Protein AF-A0A7C4UXR4-F1 (afdb_monomer_lite)

Secondary structure (DSSP, 8-state):
------SSSSSSS-----------------HHHHHHHHHHHHHHHHHT-SBTTB----SSSSHHHHHHHHHHHHHHHHHHTT--TT-HHHHHHHHHHHHHGGG--BHHHHHHHHHHHHHHT----HHHHHHHHHHHHHHS-TTTS-B-SB-PPPPHHHHHHHHHHHHHHTT-SS----S--SSTT---BHHHHHHHHHHHHHHGGG---THHHHHHHHHHHHHH--TTS-B-SB--TTSSS----BHHHHHHHHHHHHHHHHHHHHHHHHHHTT-S--SSS-PPPPPP-SS-GGG-HHHHHHHHHHHHHHTS-GGGSTTHHHHHHHHHHHHHHHT--EETTEEHHHHHHHHHHHH---

Sequence (358 aa):
MRTTWLALILFLALLVVLGSTTPARTQEVDKDRIDRAVNYAVAFLKRNQAGPGFWVHNGGGPEDEYNIGATALVGLALLESDVPRDDRALAGAANLVRGALPRLTLTYTVSLAILFLDRYRGGKDPELVRRLALRLAAAQNQADGGWGYNVPMLSPQAEANWMANLKRLKNAKNIQGNGQQLAPGTNSDNSNTQFAVLALWVARVHDIPVDYCLLLAEWHFRTTQHSNGGWNYGLNLGGPAGDPPTPSMTCSGLLGLAIAYGTKREQAASLRAGGDKLEGGAAKPMPLPRFDIDSDQAVQRAKAFLAGSLRKQRTEIPHFLYFLWSLERVSVTYRWKDYDGIDWYAYGSNILLNDQQR

pLDDT: mean 83.07, std 19.96, range [28.84, 98.75]

Foldseek 3Di:
DDDDDDDPDPPPPPPPPPVPVVLPPLPPDDVVLVLVLLVVVLVVLVVQAPDFLWHWDPDDDPRLLVRLLVSLVSLLSCLVSVNDLPPRNNVSNLVSNVVCLLPHWFLSSLLSSLNNNLSSVPPDPLPSLLQSLLQLLLQQFLQQLAHFTTTDNDDPVRSVVSQVVLVVCLPPDDQERPNDGSDPDGFGWLVSRLSSLNSNLSSVVSVRSCLSSLVHLLNNLVVQQDPQLFHATTPPVDDDDDGDGALLSLLSSLSSNLSNLVSLVVQQVCVVVVHDDDPDDDDDRDDRPPDDSCPPPSNVSSLQVNLVVLPDDCVVHPPSVSSLVSVVVSCVSSVPCARVSHRSCSSVSVVCSVPDDD

Radius of gyration: 24.32 Å; chains: 1; bounding box: 78×53×84 Å

Structure (mmCIF, N/CA/C/O backbone):
data_AF-A0A7C4UXR4-F1
#
_entry.id   AF-A0A7C4UXR4-F1
#
loop_
_atom_site.group_PDB
_atom_site.id
_atom_site.type_symbol
_atom_site.label_atom_id
_atom_site.label_alt_id
_atom_site.label_comp_id
_atom_site.label_asym_id
_atom_site.label_entity_id
_atom_site.label_seq_id
_atom_site.pdbx_PDB_ins_code
_atom_site.Cartn_x
_atom_site.Cartn_y
_atom_site.Cartn_z
_atom_site.occupancy
_atom_site.B_iso_or_equiv
_atom_site.auth_seq_id
_atom_site.auth_comp_id
_atom_site.auth_asym_id
_atom_site.auth_atom_id
_atom_site.pdbx_PDB_model_num
ATOM 1 N N . MET A 1 1 ? 49.063 19.418 -59.651 1.00 35.00 1 MET A N 1
ATOM 2 C CA . MET A 1 1 ? 49.447 20.093 -58.393 1.00 35.00 1 MET A CA 1
ATOM 3 C C . MET A 1 1 ? 48.237 20.836 -57.851 1.00 35.00 1 MET A C 1
ATOM 5 O O . MET A 1 1 ? 47.737 21.691 -58.554 1.00 35.00 1 MET A O 1
ATOM 9 N N . ARG A 1 2 ? 47.833 20.481 -56.623 1.00 33.19 2 ARG A N 1
ATOM 10 C CA . ARG A 1 2 ? 47.192 21.325 -55.594 1.00 33.19 2 ARG A CA 1
ATOM 11 C C . ARG A 1 2 ? 45.821 21.990 -55.878 1.00 33.19 2 ARG A C 1
ATOM 13 O O . ARG A 1 2 ? 45.721 22.875 -56.712 1.00 33.19 2 ARG A O 1
ATOM 20 N N . THR A 1 3 ? 44.872 21.623 -54.991 1.00 37.19 3 THR A N 1
ATOM 21 C CA . THR A 1 3 ? 43.842 22.460 -54.307 1.00 37.19 3 THR A CA 1
ATOM 22 C C . THR A 1 3 ? 42.670 22.971 -55.161 1.00 37.19 3 THR A C 1
ATOM 24 O O . THR A 1 3 ? 42.903 23.503 -56.229 1.00 37.19 3 THR A O 1
ATOM 27 N N . THR A 1 4 ? 41.378 22.880 -54.808 1.00 36.25 4 THR A N 1
ATOM 28 C CA . THR A 1 4 ? 40.639 22.711 -53.528 1.00 36.25 4 THR A CA 1
ATOM 29 C C . THR A 1 4 ? 39.150 22.537 -53.904 1.00 36.25 4 THR A C 1
ATOM 31 O O . THR A 1 4 ? 38.631 23.342 -54.667 1.00 36.25 4 THR A O 1
ATOM 34 N N . TRP A 1 5 ? 38.491 21.407 -53.623 1.00 37.88 5 TRP A N 1
ATOM 35 C CA . TRP A 1 5 ? 37.565 21.190 -52.491 1.00 37.88 5 TRP A CA 1
ATOM 36 C C . TRP A 1 5 ? 36.679 22.396 -52.127 1.00 37.88 5 TRP A C 1
ATOM 38 O O . TRP A 1 5 ? 37.178 23.271 -51.431 1.00 37.88 5 TRP A O 1
ATOM 48 N N . LEU A 1 6 ? 35.397 22.410 -52.559 1.00 34.19 6 LEU A N 1
ATOM 49 C CA . LEU A 1 6 ? 34.224 23.013 -51.862 1.00 34.19 6 LEU A CA 1
ATOM 50 C C . LEU A 1 6 ? 32.902 22.983 -52.685 1.00 34.19 6 LEU A C 1
ATOM 52 O O . LEU A 1 6 ? 32.164 23.960 -52.726 1.00 34.19 6 LEU A O 1
ATOM 56 N N . ALA A 1 7 ? 32.551 21.868 -53.337 1.00 31.56 7 ALA A N 1
ATOM 57 C CA . ALA A 1 7 ? 31.259 21.773 -54.050 1.00 31.56 7 ALA A CA 1
ATOM 58 C C . ALA A 1 7 ? 30.605 20.380 -53.983 1.00 31.56 7 ALA A C 1
ATOM 60 O O . ALA A 1 7 ? 29.992 19.925 -54.942 1.00 31.56 7 ALA A O 1
ATOM 61 N N . LEU A 1 8 ? 30.751 19.681 -52.852 1.00 29.58 8 LEU A N 1
ATOM 62 C CA . LEU A 1 8 ? 30.244 18.310 -52.674 1.00 29.58 8 LEU A CA 1
ATOM 63 C C . LEU A 1 8 ? 29.715 18.051 -51.249 1.00 29.58 8 LEU A C 1
ATOM 65 O O . LEU A 1 8 ? 29.942 16.994 -50.676 1.00 29.58 8 LEU A O 1
ATOM 69 N N . ILE A 1 9 ? 29.022 19.035 -50.657 1.00 34.81 9 ILE A N 1
ATOM 70 C CA . ILE A 1 9 ? 28.345 18.889 -49.345 1.00 34.81 9 ILE A CA 1
ATOM 71 C C . ILE A 1 9 ? 26.826 19.170 -49.418 1.00 34.81 9 ILE A C 1
ATOM 73 O O . ILE A 1 9 ? 26.105 18.954 -48.454 1.00 34.81 9 ILE A O 1
ATOM 77 N N . LEU A 1 10 ? 26.275 19.543 -50.577 1.00 29.89 10 LEU A N 1
ATOM 78 C CA . LEU A 1 10 ? 24.867 19.965 -50.689 1.00 29.89 10 LEU A CA 1
ATOM 79 C C . LEU A 1 10 ? 23.974 19.055 -51.548 1.00 29.89 10 LEU A C 1
ATOM 81 O O . LEU A 1 10 ? 22.935 19.491 -52.025 1.00 29.89 10 LEU A O 1
ATOM 85 N N . PHE A 1 11 ? 24.340 17.777 -51.703 1.00 29.38 11 PHE A N 1
ATOM 86 C CA . PHE A 1 11 ? 23.509 16.784 -52.410 1.00 29.38 11 PHE A CA 1
ATOM 87 C C . PHE A 1 11 ? 23.373 15.430 -51.685 1.00 29.38 11 PHE A C 1
ATOM 89 O O . PHE A 1 11 ? 23.090 14.407 -52.297 1.00 29.38 11 PHE A O 1
ATOM 96 N N . LEU A 1 12 ? 23.545 15.434 -50.358 1.00 28.84 12 LEU A N 1
ATOM 97 C CA . LEU A 1 12 ? 23.294 14.287 -49.466 1.00 28.84 12 LEU A CA 1
ATOM 98 C C . LEU A 1 12 ? 22.455 14.680 -48.233 1.00 28.84 12 LEU A C 1
ATOM 100 O O . LEU A 1 12 ? 22.448 13.983 -47.226 1.00 28.84 12 LEU A O 1
ATOM 104 N N . ALA A 1 13 ? 21.724 15.797 -48.323 1.00 31.89 13 ALA A N 1
ATOM 105 C CA . ALA A 1 13 ? 20.889 16.344 -47.248 1.00 31.89 13 ALA A CA 1
ATOM 106 C C . ALA A 1 13 ? 19.381 16.075 -47.427 1.00 31.89 13 ALA A C 1
ATOM 108 O O . ALA A 1 1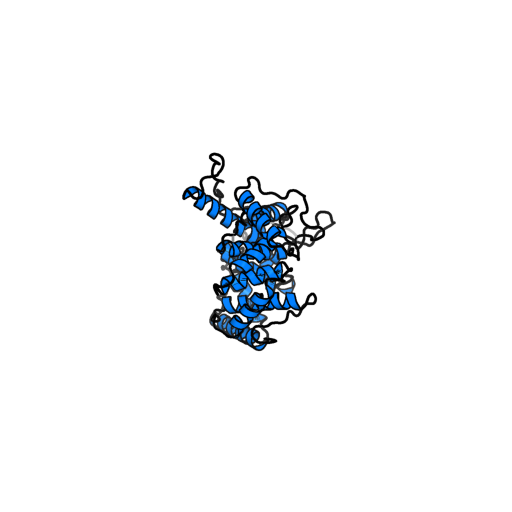3 ? 18.564 16.732 -46.791 1.00 31.89 13 ALA A O 1
ATOM 109 N N . LEU A 1 14 ? 18.990 15.121 -48.279 1.00 32.34 14 LEU A N 1
ATOM 110 C CA . LEU A 1 14 ? 17.579 14.760 -48.459 1.00 32.34 14 LEU A CA 1
ATOM 111 C C . LEU A 1 14 ? 17.364 13.252 -48.666 1.00 32.34 14 LEU A C 1
ATOM 113 O O . LEU A 1 14 ? 16.525 12.828 -49.451 1.00 32.34 14 LEU A O 1
ATOM 117 N N . LEU A 1 15 ? 18.102 12.423 -47.927 1.00 32.38 15 LEU A N 1
ATOM 118 C CA . LEU A 1 15 ? 17.554 11.138 -47.508 1.00 32.38 15 LEU A CA 1
ATOM 119 C C . LEU A 1 15 ? 16.869 11.397 -46.180 1.00 32.38 15 LEU A C 1
ATOM 121 O O . LEU A 1 15 ? 17.492 11.442 -45.122 1.00 32.38 15 LEU A O 1
ATOM 125 N N . VAL A 1 16 ? 15.568 11.640 -46.292 1.00 37.53 16 VAL A N 1
ATOM 126 C CA . VAL A 1 16 ? 14.599 11.447 -45.229 1.00 37.53 16 VAL A CA 1
ATOM 127 C C . VAL A 1 16 ? 14.936 10.111 -44.566 1.00 37.53 16 VAL A C 1
ATOM 129 O O . VAL A 1 16 ? 14.570 9.043 -45.053 1.00 37.53 16 VAL A O 1
ATOM 132 N N . VAL A 1 17 ? 15.660 10.170 -43.449 1.00 35.97 17 VAL A N 1
ATOM 133 C CA . VAL A 1 17 ? 15.606 9.129 -42.433 1.00 35.97 17 VAL A CA 1
ATOM 134 C C . VAL A 1 17 ? 14.204 9.270 -41.856 1.00 35.97 17 VAL A C 1
ATOM 136 O O . VAL A 1 17 ? 13.985 9.848 -40.796 1.00 35.97 17 VAL A O 1
ATOM 139 N N . LEU A 1 18 ? 13.226 8.741 -42.595 1.00 38.34 18 LEU A N 1
ATOM 140 C CA . LEU A 1 18 ? 12.111 8.039 -41.992 1.00 38.34 18 LEU A CA 1
ATOM 141 C C . LEU A 1 18 ? 12.784 6.895 -41.243 1.00 38.34 18 LEU A C 1
ATOM 143 O O . LEU A 1 18 ? 12.888 5.772 -41.728 1.00 38.34 18 LEU A O 1
ATOM 147 N N . GLY A 1 19 ? 13.320 7.224 -40.068 1.00 32.09 19 GLY A N 1
ATOM 148 C CA . GLY A 1 19 ? 13.434 6.262 -39.008 1.00 32.09 19 GLY A CA 1
ATOM 149 C C . GLY A 1 19 ? 12.009 5.795 -38.838 1.00 32.09 19 GLY A C 1
ATOM 150 O O . GLY A 1 19 ? 11.184 6.496 -38.258 1.00 32.09 19 GLY A O 1
ATOM 151 N N . SER A 1 20 ? 11.693 4.657 -39.444 1.00 33.22 20 SER A N 1
ATOM 152 C CA . SER A 1 20 ? 10.624 3.821 -38.966 1.00 33.22 20 SER A CA 1
ATOM 153 C C . SER A 1 20 ? 10.952 3.614 -37.495 1.00 33.22 20 SER A C 1
ATOM 155 O O . SER A 1 20 ? 11.755 2.753 -37.139 1.00 33.22 20 SER A O 1
ATOM 157 N N . THR A 1 21 ? 10.381 4.457 -36.635 1.00 35.75 21 THR A N 1
ATOM 158 C CA . THR A 1 21 ? 10.058 4.078 -35.275 1.00 35.75 21 THR A CA 1
ATOM 159 C C . THR A 1 21 ? 9.078 2.942 -35.464 1.00 35.75 21 THR A C 1
ATOM 161 O O . THR A 1 21 ? 7.864 3.140 -35.489 1.00 35.75 21 THR A O 1
ATOM 164 N N . THR A 1 22 ? 9.605 1.748 -35.728 1.00 34.00 22 THR A N 1
ATOM 165 C CA . THR A 1 22 ? 8.870 0.527 -35.490 1.00 34.00 22 THR A CA 1
ATOM 166 C C . THR A 1 22 ? 8.405 0.714 -34.054 1.00 34.00 22 THR A C 1
ATOM 168 O O . THR A 1 22 ? 9.279 0.856 -33.188 1.00 34.00 22 THR A O 1
ATOM 171 N N . PRO A 1 23 ? 7.093 0.862 -33.779 1.00 42.34 23 PRO A N 1
ATOM 172 C CA . PRO A 1 23 ? 6.645 0.865 -32.398 1.00 42.34 23 PRO A CA 1
ATOM 173 C C . PRO A 1 23 ? 7.296 -0.366 -31.790 1.00 42.34 23 PRO A C 1
ATOM 175 O O . PRO A 1 23 ? 7.273 -1.423 -32.434 1.00 42.34 23 PRO A O 1
ATOM 178 N N . ALA A 1 24 ? 8.004 -0.187 -30.668 1.00 41.94 24 ALA A N 1
ATOM 179 C CA . ALA A 1 24 ? 8.632 -1.288 -29.959 1.00 41.94 24 ALA A CA 1
ATOM 180 C C . ALA A 1 24 ? 7.603 -2.410 -29.963 1.00 41.94 24 ALA A C 1
ATOM 182 O O . ALA A 1 24 ? 6.498 -2.214 -29.458 1.00 41.94 24 ALA A O 1
ATOM 183 N N . ARG A 1 25 ? 7.899 -3.487 -30.705 1.00 42.44 25 ARG A N 1
ATOM 184 C CA . ARG A 1 25 ? 6.952 -4.573 -30.927 1.00 42.44 25 ARG A CA 1
ATOM 185 C C . ARG A 1 25 ? 6.534 -4.977 -29.529 1.00 42.44 25 ARG A C 1
ATOM 187 O O . ARG A 1 25 ? 7.399 -5.417 -28.776 1.00 42.44 25 ARG A O 1
ATOM 194 N N . THR A 1 26 ? 5.278 -4.716 -29.168 1.00 46.62 26 THR A N 1
ATOM 195 C CA . THR A 1 26 ? 4.711 -5.117 -27.887 1.00 46.62 26 THR A CA 1
ATOM 196 C C . THR A 1 26 ? 5.044 -6.588 -27.779 1.00 46.62 26 THR A C 1
ATOM 198 O O . THR A 1 26 ? 4.583 -7.393 -28.591 1.00 46.62 26 THR A O 1
ATOM 201 N N . GLN A 1 27 ? 5.997 -6.917 -26.909 1.00 55.69 27 GLN A N 1
ATOM 202 C CA . GLN A 1 27 ? 6.431 -8.288 -26.745 1.00 55.69 27 GLN A CA 1
ATOM 203 C C . GLN A 1 27 ? 5.293 -8.939 -25.981 1.00 55.69 27 GLN A C 1
ATOM 205 O O . GLN A 1 27 ? 5.238 -8.862 -24.756 1.00 55.69 27 GLN A O 1
ATOM 210 N N . GLU A 1 28 ? 4.320 -9.437 -26.740 1.00 67.31 28 GLU A N 1
ATOM 211 C CA . GLU A 1 28 ? 3.126 -10.072 -26.218 1.00 67.31 28 GLU A CA 1
ATOM 212 C C . GLU A 1 28 ? 3.581 -11.145 -25.233 1.00 67.31 28 GLU A C 1
ATOM 214 O O . GLU A 1 28 ? 4.397 -12.012 -25.565 1.00 67.31 28 GLU A O 1
ATOM 219 N N . VAL A 1 29 ? 3.164 -10.999 -23.977 1.00 79.19 29 VAL A N 1
ATOM 220 C CA . VAL A 1 29 ? 3.609 -11.911 -22.931 1.00 79.19 29 VAL A CA 1
ATOM 221 C C . VAL A 1 29 ? 2.880 -13.226 -23.132 1.00 79.19 29 VAL A C 1
ATOM 223 O O . VAL A 1 29 ? 1.655 -13.250 -23.232 1.00 79.19 29 VAL A O 1
ATOM 226 N N . ASP A 1 30 ? 3.634 -14.321 -23.176 1.00 88.25 30 ASP A N 1
ATOM 227 C CA . ASP A 1 30 ? 3.081 -15.670 -23.254 1.00 88.25 30 ASP A CA 1
ATOM 228 C C . ASP A 1 30 ? 2.208 -15.938 -22.018 1.00 88.25 30 ASP A C 1
ATOM 230 O O . ASP A 1 30 ? 2.712 -16.183 -20.915 1.00 88.25 30 ASP A O 1
ATOM 234 N N . LYS A 1 31 ? 0.886 -15.867 -22.214 1.00 89.25 31 LYS A N 1
ATOM 235 C CA . LYS A 1 31 ? -0.113 -16.073 -21.165 1.00 89.25 31 LYS A CA 1
ATOM 236 C C . LYS A 1 31 ? 0.027 -17.449 -20.523 1.00 89.25 31 LYS A C 1
ATOM 238 O O . LYS A 1 31 ? -0.034 -17.548 -19.302 1.00 89.25 31 LYS A O 1
ATOM 243 N N . ASP A 1 32 ? 0.282 -18.496 -21.302 1.00 92.25 32 ASP A N 1
ATOM 244 C CA . ASP A 1 32 ? 0.418 -19.845 -20.753 1.00 92.25 32 ASP A CA 1
ATOM 245 C C . ASP A 1 32 ? 1.672 -19.950 -19.879 1.00 92.25 32 ASP A C 1
ATOM 247 O O . ASP A 1 32 ? 1.687 -20.652 -18.864 1.00 92.25 32 ASP A O 1
ATOM 251 N N . ARG A 1 33 ? 2.748 -19.242 -20.243 1.00 92.31 33 ARG A N 1
ATOM 252 C CA . ARG A 1 33 ? 3.953 -19.144 -19.409 1.00 92.31 33 ARG A CA 1
ATOM 253 C C . ARG A 1 33 ? 3.688 -18.371 -18.117 1.00 92.31 33 ARG A C 1
ATOM 255 O O . ARG A 1 33 ? 4.182 -18.808 -17.077 1.00 92.31 33 ARG A O 1
ATOM 262 N N . ILE A 1 34 ? 2.904 -17.292 -18.161 1.00 93.00 34 ILE A N 1
ATOM 263 C CA . ILE A 1 34 ? 2.459 -16.571 -16.957 1.00 93.00 34 ILE A CA 1
ATOM 264 C C . ILE A 1 34 ? 1.633 -17.497 -16.063 1.00 93.00 34 ILE A C 1
ATOM 266 O O . ILE A 1 34 ? 1.971 -17.662 -14.894 1.00 93.00 34 ILE A O 1
ATOM 270 N N . ASP A 1 35 ? 0.614 -18.159 -16.608 1.00 93.75 35 ASP A N 1
ATOM 271 C CA . ASP A 1 35 ? -0.281 -19.032 -15.845 1.00 93.75 35 ASP A CA 1
ATOM 272 C C . ASP A 1 35 ? 0.496 -20.177 -15.178 1.00 93.75 35 ASP A C 1
ATOM 274 O O . ASP A 1 35 ? 0.288 -20.490 -14.004 1.00 93.75 35 ASP A O 1
ATOM 278 N N . ARG A 1 36 ? 1.462 -20.782 -15.886 1.00 94.62 36 ARG A N 1
ATOM 279 C CA . ARG A 1 36 ? 2.369 -21.781 -15.295 1.00 94.62 36 ARG A CA 1
ATOM 280 C C . ARG A 1 36 ? 3.208 -21.199 -14.158 1.00 94.62 36 ARG A C 1
ATOM 282 O O . ARG A 1 36 ? 3.355 -21.856 -13.128 1.00 94.62 36 ARG A O 1
ATOM 289 N N . ALA A 1 37 ? 3.743 -19.991 -14.322 1.00 95.00 37 ALA A N 1
ATOM 290 C CA . ALA A 1 37 ? 4.552 -19.341 -13.296 1.00 95.00 37 ALA A CA 1
ATOM 291 C C . ALA A 1 37 ? 3.731 -18.982 -12.047 1.00 95.00 37 ALA A C 1
ATOM 293 O O . ALA A 1 37 ? 4.207 -19.213 -10.934 1.00 95.00 37 ALA A O 1
ATOM 294 N N . VAL A 1 38 ? 2.497 -18.493 -12.217 1.00 95.31 38 VAL A N 1
ATOM 295 C CA . VAL A 1 38 ? 1.562 -18.222 -11.113 1.00 95.31 38 VAL A CA 1
ATOM 296 C C . VAL A 1 38 ? 1.208 -19.520 -10.389 1.00 95.31 38 VAL A C 1
ATOM 298 O O . VAL A 1 38 ? 1.355 -19.597 -9.171 1.00 95.31 38 VAL A O 1
ATOM 301 N N . ASN A 1 39 ? 0.846 -20.579 -11.118 1.00 95.88 39 ASN A N 1
ATOM 302 C CA . ASN A 1 39 ? 0.556 -21.888 -10.523 1.00 95.88 39 ASN A CA 1
ATOM 303 C C . ASN A 1 39 ? 1.753 -22.450 -9.742 1.00 95.88 39 ASN A C 1
ATOM 305 O O . ASN A 1 39 ? 1.594 -22.983 -8.640 1.00 95.88 39 ASN A O 1
ATOM 309 N N . TYR A 1 40 ? 2.966 -22.295 -10.279 1.00 95.94 40 TYR A N 1
ATOM 310 C CA . TYR A 1 40 ? 4.190 -22.672 -9.580 1.00 95.94 40 TYR A CA 1
ATOM 311 C C . TYR A 1 40 ? 4.388 -21.862 -8.293 1.00 95.94 40 TYR A C 1
ATOM 313 O O . TYR A 1 40 ? 4.674 -22.451 -7.249 1.00 95.94 40 TYR A O 1
ATOM 321 N N . ALA A 1 41 ? 4.187 -20.541 -8.335 1.00 95.38 41 ALA A N 1
ATOM 322 C CA . ALA A 1 41 ? 4.294 -19.667 -7.168 1.00 95.38 41 ALA A CA 1
ATOM 323 C C . ALA A 1 41 ? 3.250 -20.007 -6.091 1.00 95.38 41 ALA A C 1
ATOM 325 O O . ALA A 1 41 ? 3.601 -20.123 -4.918 1.00 95.38 41 ALA A O 1
ATOM 326 N N . VAL A 1 42 ? 1.994 -20.266 -6.472 1.00 97.44 42 VAL A N 1
ATOM 327 C CA . VAL A 1 42 ? 0.937 -20.730 -5.556 1.00 97.44 42 VAL A CA 1
ATOM 328 C C . VAL A 1 42 ? 1.350 -22.034 -4.876 1.00 97.44 42 VAL A C 1
ATOM 330 O O . VAL A 1 42 ? 1.271 -22.157 -3.651 1.00 97.44 42 VAL A O 1
ATOM 333 N N . ALA A 1 43 ? 1.835 -23.009 -5.648 1.00 96.50 43 ALA A N 1
ATOM 334 C CA . ALA A 1 43 ? 2.291 -24.280 -5.100 1.00 96.50 43 ALA A CA 1
ATOM 335 C C . ALA A 1 43 ? 3.517 -24.103 -4.187 1.00 96.50 43 ALA A C 1
ATOM 337 O O . ALA A 1 43 ? 3.596 -24.732 -3.132 1.00 96.50 43 ALA A O 1
ATOM 338 N N . PHE A 1 44 ? 4.452 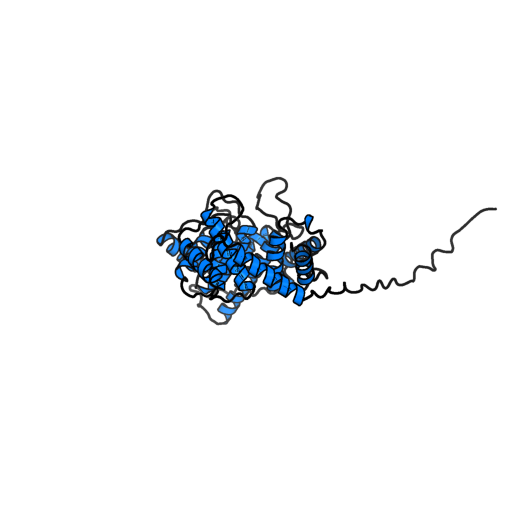-23.226 -4.555 1.00 95.88 44 PHE A N 1
ATOM 339 C CA . PHE A 1 44 ? 5.613 -22.880 -3.739 1.00 95.88 44 PHE A CA 1
ATOM 340 C C . PHE A 1 44 ? 5.197 -22.267 -2.398 1.00 95.88 44 PHE A C 1
ATOM 342 O O . PHE A 1 44 ? 5.644 -22.745 -1.356 1.00 95.88 44 PHE A O 1
ATOM 349 N N . LEU A 1 45 ? 4.305 -21.273 -2.399 1.00 95.88 45 LEU A N 1
ATOM 350 C CA . LEU A 1 45 ? 3.806 -20.643 -1.176 1.00 95.88 45 LEU A CA 1
ATOM 351 C C . LEU A 1 45 ? 3.130 -21.671 -0.267 1.00 95.88 45 LEU A C 1
ATOM 353 O O . LEU A 1 45 ? 3.446 -21.738 0.918 1.00 95.88 45 LEU A O 1
ATOM 357 N N . LYS A 1 46 ? 2.269 -22.535 -0.820 1.00 96.00 46 LYS A N 1
ATOM 358 C CA . LYS A 1 46 ? 1.601 -23.587 -0.039 1.00 96.00 46 LYS A CA 1
ATOM 359 C C . LYS A 1 46 ? 2.584 -24.605 0.547 1.00 96.00 46 LYS A C 1
ATOM 361 O O . LYS A 1 46 ? 2.378 -25.032 1.680 1.00 96.00 46 LYS A O 1
ATOM 366 N N . ARG A 1 47 ? 3.641 -24.983 -0.181 1.00 95.44 47 ARG A N 1
ATOM 367 C CA . ARG A 1 47 ? 4.673 -25.919 0.311 1.00 95.44 47 ARG A CA 1
ATOM 368 C C . ARG A 1 47 ? 5.571 -25.321 1.397 1.00 95.44 47 ARG A C 1
ATOM 370 O O . ARG A 1 47 ? 6.029 -26.066 2.249 1.00 95.44 47 ARG A O 1
ATOM 377 N N . ASN A 1 48 ? 5.802 -24.008 1.381 1.00 93.94 48 ASN A N 1
ATOM 378 C CA . ASN A 1 48 ? 6.685 -23.313 2.329 1.00 93.94 48 ASN A CA 1
ATOM 379 C C . ASN A 1 48 ? 5.950 -22.753 3.562 1.00 93.94 48 ASN A C 1
ATOM 381 O O . ASN A 1 48 ? 6.419 -21.817 4.205 1.00 93.94 48 ASN A O 1
ATOM 385 N N . GLN A 1 49 ? 4.786 -23.310 3.893 1.00 95.19 49 GLN A N 1
ATOM 386 C CA . GLN A 1 49 ? 4.116 -23.037 5.160 1.00 95.19 49 GLN A CA 1
ATOM 387 C C . GLN A 1 49 ? 4.926 -23.628 6.323 1.00 95.19 49 GLN A C 1
ATOM 389 O O . GLN A 1 49 ? 5.254 -24.812 6.306 1.00 95.19 49 GLN A O 1
ATOM 394 N N . ALA A 1 50 ? 5.192 -22.834 7.362 1.00 92.00 50 ALA A N 1
ATOM 395 C CA . ALA A 1 50 ? 5.793 -23.319 8.612 1.00 92.00 50 ALA A CA 1
ATOM 396 C C . ALA A 1 50 ? 4.757 -23.996 9.537 1.00 92.00 50 ALA A C 1
ATOM 398 O O . ALA A 1 50 ? 5.102 -24.702 10.480 1.00 92.00 50 ALA A O 1
ATOM 399 N N . GLY A 1 51 ? 3.472 -23.798 9.246 1.00 89.75 51 GLY A N 1
ATOM 400 C CA . GLY A 1 51 ? 2.323 -24.449 9.866 1.00 89.75 51 GLY A CA 1
ATOM 401 C C . GLY A 1 51 ? 1.054 -24.116 9.073 1.00 89.75 51 GLY A C 1
ATOM 402 O O . GLY A 1 51 ? 1.124 -23.301 8.154 1.00 89.75 51 GLY A O 1
ATOM 403 N N . PRO A 1 52 ? -0.111 -24.716 9.379 1.00 86.38 52 PRO A N 1
ATOM 404 C CA . PRO A 1 52 ? -1.342 -24.464 8.628 1.00 86.38 52 PRO A CA 1
ATOM 405 C C . PRO A 1 52 ? -1.704 -22.969 8.569 1.00 86.38 52 PRO A C 1
ATOM 407 O O . PRO A 1 52 ? -2.145 -22.387 9.556 1.00 86.38 52 PRO A O 1
ATOM 410 N N . GLY A 1 53 ? -1.528 -22.362 7.397 1.00 92.81 53 GLY A N 1
ATOM 411 C CA . GLY A 1 53 ? -1.752 -20.945 7.130 1.00 92.81 53 GLY A CA 1
ATOM 412 C C . GLY A 1 53 ? -0.699 -19.994 7.700 1.00 92.81 53 GLY A C 1
ATOM 413 O O . GLY A 1 53 ? -0.987 -18.808 7.804 1.00 92.81 53 GLY A O 1
ATOM 414 N N . PHE A 1 54 ? 0.481 -20.480 8.093 1.00 95.69 54 PHE A N 1
ATOM 415 C CA . PHE A 1 54 ? 1.529 -19.685 8.735 1.00 95.69 54 PHE A CA 1
ATOM 416 C C . PHE A 1 54 ? 2.787 -19.592 7.867 1.00 95.69 54 PHE A C 1
ATOM 418 O O . PHE A 1 54 ? 3.337 -20.617 7.452 1.00 95.69 54 PHE A O 1
ATOM 425 N N . TRP A 1 55 ? 3.271 -18.368 7.654 1.00 95.62 55 TRP A N 1
ATOM 426 C CA . TRP A 1 55 ? 4.530 -18.087 6.965 1.00 95.62 55 TRP A CA 1
ATOM 427 C C . TRP A 1 55 ? 5.451 -17.245 7.837 1.00 95.62 55 TRP A C 1
ATOM 429 O O . TRP A 1 55 ? 5.023 -16.279 8.469 1.00 95.62 55 TRP A O 1
ATOM 439 N N . VAL A 1 56 ? 6.728 -17.618 7.834 1.00 91.81 56 VAL A N 1
ATOM 440 C CA . VAL A 1 56 ? 7.776 -16.930 8.585 1.00 91.81 56 VAL A CA 1
ATOM 441 C C . VAL A 1 56 ? 8.351 -15.794 7.746 1.00 91.81 56 VAL A C 1
ATOM 443 O O . VAL A 1 56 ? 8.621 -15.946 6.553 1.00 91.81 56 VAL A O 1
ATOM 446 N N . HIS A 1 57 ? 8.539 -14.645 8.383 1.00 87.56 57 HIS A N 1
ATOM 447 C CA . HIS A 1 57 ? 9.279 -13.523 7.846 1.00 87.56 57 HIS A CA 1
ATOM 448 C C . HIS A 1 57 ? 10.779 -13.744 8.070 1.00 87.56 57 HIS A C 1
ATOM 450 O O . HIS A 1 57 ? 11.249 -13.792 9.202 1.00 87.56 57 HIS A O 1
ATOM 456 N N . ASN A 1 58 ? 11.551 -13.825 6.987 1.00 76.12 58 ASN A N 1
ATOM 457 C CA . ASN A 1 58 ? 12.994 -14.097 7.046 1.00 76.12 58 ASN A CA 1
ATOM 458 C C . ASN A 1 58 ? 13.861 -12.827 7.200 1.00 76.12 58 ASN A C 1
ATOM 460 O O . ASN A 1 58 ? 15.007 -12.800 6.758 1.00 76.12 58 ASN A O 1
ATOM 464 N N . GLY A 1 59 ? 13.322 -11.765 7.804 1.00 62.81 59 GLY A N 1
ATOM 465 C CA . GLY A 1 59 ? 14.053 -10.542 8.150 1.00 62.81 59 GLY A CA 1
ATOM 466 C C . GLY A 1 59 ? 13.917 -10.257 9.645 1.00 62.81 59 GLY A C 1
ATOM 467 O O . GLY A 1 59 ? 12.818 -10.345 10.184 1.00 62.81 59 GLY A O 1
ATOM 468 N N . GLY A 1 60 ? 15.022 -9.967 10.334 1.00 59.41 60 GLY A N 1
ATOM 469 C CA . GLY A 1 60 ? 15.025 -9.795 11.794 1.00 59.41 60 GLY A CA 1
ATOM 470 C C . GLY A 1 60 ? 14.050 -8.727 12.329 1.00 59.41 60 GLY A C 1
ATOM 471 O O . GLY A 1 60 ? 13.550 -7.887 11.583 1.00 59.41 60 GLY A O 1
ATOM 472 N N . GLY A 1 61 ? 13.805 -8.746 13.644 1.00 60.56 61 GLY A N 1
ATOM 473 C CA . GLY A 1 61 ? 12.917 -7.824 14.374 1.00 60.56 61 GLY A CA 1
ATOM 474 C C . GLY A 1 61 ? 11.908 -8.574 15.256 1.00 60.56 61 GLY A C 1
ATOM 475 O O . GLY A 1 61 ? 12.189 -9.726 15.576 1.00 60.56 61 GLY A O 1
ATOM 476 N N . PRO A 1 62 ? 10.772 -7.979 15.693 1.00 63.31 62 PRO A N 1
ATOM 477 C CA . PRO A 1 62 ? 9.773 -8.696 16.490 1.00 63.31 62 PRO A CA 1
ATOM 478 C C . PRO A 1 62 ? 9.158 -9.841 15.675 1.00 63.31 62 PRO A C 1
ATOM 480 O O . PRO A 1 62 ? 8.202 -9.637 14.923 1.00 63.31 62 PRO A O 1
ATOM 483 N N . GLU A 1 63 ? 9.750 -11.032 15.800 1.00 73.75 63 GLU A N 1
ATOM 484 C CA . GLU A 1 63 ? 9.501 -12.183 14.924 1.00 73.75 63 GLU A CA 1
ATOM 485 C C . GLU A 1 63 ? 8.004 -12.488 14.831 1.00 73.75 63 GLU A C 1
ATOM 487 O O . GLU A 1 63 ? 7.458 -12.609 13.737 1.00 73.75 63 GLU A O 1
ATOM 492 N N . ASP A 1 64 ? 7.307 -12.480 15.966 1.00 81.75 64 ASP A N 1
ATOM 493 C CA . ASP A 1 64 ? 5.882 -12.791 16.032 1.00 81.75 64 ASP A CA 1
ATOM 494 C C . ASP A 1 64 ? 5.007 -11.857 15.186 1.00 81.75 64 ASP A C 1
ATOM 496 O O . ASP A 1 64 ? 4.130 -12.333 14.468 1.00 81.75 64 ASP A O 1
ATOM 500 N N . GLU A 1 65 ? 5.208 -10.536 15.248 1.00 90.94 65 GLU A N 1
ATOM 501 C CA . GLU A 1 65 ? 4.348 -9.598 14.517 1.00 90.94 65 GLU A CA 1
ATOM 502 C C . GLU A 1 65 ? 4.711 -9.533 13.027 1.00 90.94 65 GLU A C 1
ATOM 504 O O . GLU A 1 65 ? 3.818 -9.468 12.176 1.00 90.94 65 GLU A O 1
ATOM 509 N N . TYR A 1 66 ? 5.997 -9.623 12.681 1.00 91.12 66 TYR A N 1
ATOM 510 C CA . TYR A 1 66 ? 6.404 -9.702 11.278 1.00 91.12 66 TYR A CA 1
ATOM 511 C C . TYR A 1 66 ? 5.929 -10.990 10.605 1.00 91.12 66 TYR A C 1
ATOM 513 O O . TYR A 1 66 ? 5.507 -10.943 9.450 1.00 91.12 66 TYR A O 1
ATOM 521 N N . ASN A 1 67 ? 5.900 -12.115 11.322 1.00 94.44 67 ASN A N 1
ATOM 522 C CA . ASN A 1 67 ? 5.329 -13.362 10.814 1.00 94.44 67 ASN A CA 1
ATOM 523 C C . ASN A 1 67 ? 3.827 -13.225 10.515 1.00 94.44 67 ASN A C 1
ATOM 525 O O . ASN A 1 67 ? 3.338 -13.758 9.517 1.00 94.44 67 ASN A O 1
ATOM 529 N N . ILE A 1 68 ? 3.083 -12.459 11.323 1.00 96.12 68 ILE A N 1
ATOM 530 C CA . ILE A 1 68 ? 1.680 -12.134 11.021 1.00 96.12 68 ILE A CA 1
ATOM 531 C C . ILE A 1 68 ? 1.576 -11.259 9.769 1.00 96.12 68 ILE A C 1
ATOM 533 O O . ILE A 1 68 ? 0.729 -11.523 8.916 1.00 96.12 68 ILE A O 1
ATOM 537 N N . GLY A 1 69 ? 2.452 -10.262 9.617 1.00 95.69 69 GLY A N 1
ATOM 538 C CA . GLY A 1 69 ? 2.512 -9.424 8.417 1.00 95.69 69 GLY A CA 1
ATOM 539 C C . GLY A 1 69 ? 2.810 -10.237 7.155 1.00 95.69 69 GLY A C 1
ATOM 540 O O . GLY A 1 69 ? 2.092 -10.125 6.162 1.00 95.69 69 GLY A O 1
ATOM 541 N N . ALA A 1 70 ? 3.809 -11.120 7.212 1.00 95.62 70 ALA A N 1
ATOM 542 C CA . ALA A 1 70 ? 4.146 -12.040 6.129 1.00 95.62 70 ALA A CA 1
ATOM 543 C C . ALA A 1 70 ? 2.986 -12.991 5.809 1.00 95.62 70 ALA A C 1
ATOM 545 O O . ALA A 1 70 ? 2.631 -13.159 4.645 1.00 95.62 70 ALA A O 1
ATOM 546 N N . THR A 1 71 ? 2.339 -13.550 6.833 1.00 97.50 71 THR A N 1
ATOM 547 C CA . THR A 1 71 ? 1.157 -14.406 6.674 1.00 97.50 71 THR A CA 1
ATOM 548 C C . THR A 1 71 ? 0.011 -13.664 5.980 1.00 97.50 71 THR A C 1
ATOM 550 O O . THR A 1 71 ? -0.583 -14.197 5.043 1.00 97.50 71 THR A O 1
ATOM 553 N N . ALA A 1 72 ? -0.274 -12.419 6.373 1.00 97.25 72 ALA A N 1
ATOM 554 C CA . ALA A 1 72 ? -1.291 -11.593 5.725 1.00 97.25 72 ALA A CA 1
ATOM 555 C C . ALA A 1 72 ? -0.925 -11.261 4.267 1.00 97.25 72 ALA A C 1
ATOM 557 O O . ALA A 1 72 ? -1.781 -11.339 3.385 1.00 97.25 72 ALA A O 1
ATOM 558 N N . LEU A 1 73 ? 0.345 -10.949 3.987 1.00 97.25 73 LEU A N 1
ATOM 559 C CA . LEU A 1 73 ? 0.823 -10.677 2.630 1.00 97.25 73 LEU A CA 1
ATOM 560 C C . LEU A 1 73 ? 0.720 -11.911 1.722 1.00 97.25 73 LEU A C 1
ATOM 562 O O . LEU A 1 73 ? 0.244 -11.798 0.594 1.00 97.25 73 LEU A O 1
ATOM 566 N N . VAL A 1 74 ? 1.122 -13.088 2.209 1.00 97.69 74 VAL A N 1
ATOM 567 C CA . VAL A 1 74 ? 0.987 -14.345 1.460 1.00 97.69 74 VAL A CA 1
ATOM 568 C C . VAL A 1 74 ? -0.485 -14.693 1.249 1.00 97.69 74 VAL A C 1
ATOM 570 O O . VAL A 1 74 ? -0.869 -15.059 0.140 1.00 97.69 74 VAL A O 1
ATOM 573 N N . GLY A 1 75 ? -1.328 -14.519 2.269 1.00 97.31 75 GLY A N 1
ATOM 574 C CA . GLY A 1 75 ? -2.772 -14.700 2.145 1.00 97.31 75 GLY A CA 1
ATOM 575 C C . GLY A 1 75 ? -3.385 -13.797 1.071 1.00 97.31 75 GLY A C 1
ATOM 576 O O . GLY A 1 75 ? -4.169 -14.264 0.246 1.00 97.31 75 GLY A O 1
ATOM 577 N N . LEU A 1 76 ? -2.981 -12.525 1.020 1.00 96.31 76 LEU A N 1
ATOM 578 C CA . LEU A 1 76 ? -3.405 -11.602 -0.031 1.00 96.31 76 LEU A CA 1
ATOM 579 C C . LEU A 1 76 ? -2.919 -12.063 -1.414 1.00 96.31 76 LEU A C 1
ATOM 581 O O . LEU A 1 76 ? -3.716 -12.112 -2.344 1.00 96.31 76 LEU A O 1
ATOM 585 N N . ALA A 1 77 ? -1.654 -12.469 -1.548 1.00 96.94 77 ALA A N 1
ATOM 586 C CA . ALA A 1 77 ? -1.103 -12.956 -2.814 1.00 96.94 77 ALA A CA 1
ATOM 587 C C . ALA A 1 77 ? -1.837 -14.202 -3.345 1.00 96.94 77 ALA A C 1
ATOM 589 O O . ALA A 1 77 ? -2.117 -14.288 -4.539 1.00 96.94 77 ALA A O 1
ATOM 590 N N . LEU A 1 78 ? -2.190 -15.148 -2.467 1.00 97.81 78 LEU A N 1
ATOM 591 C CA . LEU A 1 78 ? -2.973 -16.333 -2.833 1.00 97.81 78 LEU A CA 1
ATOM 592 C C . LEU A 1 78 ? -4.383 -15.951 -3.313 1.00 97.81 78 LEU A C 1
ATOM 594 O O . LEU A 1 78 ? -4.842 -16.492 -4.316 1.00 97.81 78 LEU A O 1
ATOM 598 N N . LEU A 1 79 ? -5.051 -15.001 -2.647 1.00 95.25 79 LEU A N 1
ATOM 599 C CA . LEU A 1 79 ? -6.371 -14.509 -3.067 1.00 95.25 79 LEU A CA 1
ATOM 600 C C . LEU A 1 79 ? -6.336 -13.781 -4.415 1.00 95.25 79 LEU A C 1
ATOM 602 O O . LEU A 1 79 ? -7.264 -13.938 -5.202 1.00 95.25 79 LEU A O 1
ATOM 606 N N . GLU A 1 80 ? -5.294 -12.989 -4.679 1.00 93.88 80 GLU A N 1
ATOM 607 C CA . GLU A 1 80 ? -5.111 -12.320 -5.978 1.00 93.88 80 GLU A CA 1
ATOM 608 C C . GLU A 1 80 ? -4.634 -13.278 -7.081 1.00 93.88 80 GLU A C 1
ATOM 610 O O . GLU A 1 80 ? -4.674 -12.929 -8.254 1.00 93.88 80 GLU A O 1
ATOM 615 N N . SER A 1 81 ? -4.227 -14.497 -6.717 1.00 96.06 81 SER A N 1
ATOM 616 C CA . SER A 1 81 ? -3.911 -15.593 -7.646 1.00 96.06 81 SER A CA 1
ATOM 617 C C . SER A 1 81 ? -5.083 -16.574 -7.806 1.00 96.06 81 SER A C 1
ATOM 619 O O . SER A 1 81 ? -4.867 -17.747 -8.108 1.00 96.06 81 SER A O 1
ATOM 621 N N . ASP A 1 82 ? -6.309 -16.123 -7.524 1.00 94.50 82 ASP A N 1
ATOM 622 C CA . ASP A 1 82 ? -7.558 -16.886 -7.642 1.00 94.50 82 ASP A CA 1
ATOM 623 C C . ASP A 1 82 ? -7.620 -18.192 -6.825 1.00 94.50 82 ASP A C 1
ATOM 625 O O . ASP A 1 82 ? -8.420 -19.088 -7.110 1.00 94.50 82 ASP A O 1
ATOM 629 N N . VAL A 1 83 ? -6.825 -18.314 -5.754 1.00 96.12 83 VAL A N 1
ATOM 630 C CA . VAL A 1 83 ? -6.971 -19.441 -4.825 1.00 96.12 83 VAL A CA 1
ATOM 631 C C . VAL A 1 83 ? -8.321 -19.320 -4.096 1.00 96.12 83 VAL A C 1
ATOM 633 O O . VAL A 1 83 ? -8.605 -18.266 -3.514 1.00 96.12 83 VAL A O 1
ATOM 636 N N . PRO A 1 84 ? -9.157 -20.381 -4.080 1.00 93.69 84 PRO A N 1
ATOM 637 C CA . PRO A 1 84 ? -10.460 -20.352 -3.421 1.00 93.69 84 PRO A CA 1
ATOM 638 C C . PRO A 1 84 ? -10.366 -19.992 -1.938 1.00 93.69 84 PRO A C 1
ATOM 640 O O . PRO A 1 84 ? -9.477 -20.450 -1.226 1.00 93.69 84 PRO A O 1
ATOM 643 N N . ARG A 1 85 ? -11.312 -19.189 -1.445 1.00 89.00 85 ARG A N 1
ATOM 644 C CA . ARG A 1 85 ? -11.310 -18.683 -0.058 1.00 89.00 85 ARG A CA 1
ATOM 645 C C . ARG A 1 85 ? -11.404 -19.778 1.003 1.00 89.00 85 ARG A C 1
ATOM 647 O O . ARG A 1 85 ? -10.942 -19.578 2.119 1.00 89.00 85 ARG A O 1
ATOM 654 N N . ASP A 1 86 ? -12.035 -20.895 0.673 1.00 90.31 86 ASP A N 1
ATOM 655 C CA . ASP A 1 86 ? -12.175 -22.074 1.527 1.00 90.31 86 ASP A CA 1
ATOM 656 C C . ASP A 1 86 ? -10.939 -22.989 1.504 1.00 90.31 86 ASP A C 1
ATOM 658 O O . ASP A 1 86 ? -10.902 -23.989 2.224 1.00 90.31 86 ASP A O 1
ATOM 662 N N . ASP A 1 87 ? -9.895 -22.632 0.746 1.00 95.00 87 ASP A N 1
ATOM 663 C CA . ASP A 1 87 ? -8.604 -23.306 0.811 1.00 95.00 87 ASP A CA 1
ATOM 664 C C . ASP A 1 87 ? -8.055 -23.287 2.245 1.00 95.00 87 ASP A C 1
ATOM 666 O O . ASP A 1 87 ? -8.017 -22.258 2.928 1.00 95.00 87 ASP A O 1
ATOM 670 N N . ARG A 1 88 ? -7.586 -24.451 2.705 1.00 94.88 88 ARG A N 1
ATOM 671 C CA . ARG A 1 88 ? -7.111 -24.649 4.079 1.00 94.88 88 ARG A CA 1
ATOM 672 C C . ARG A 1 88 ? -5.988 -23.683 4.467 1.00 94.88 88 ARG A C 1
ATOM 674 O O . ARG A 1 88 ? -5.929 -23.281 5.630 1.00 94.88 88 ARG A O 1
ATOM 681 N N . ALA A 1 89 ? -5.104 -23.323 3.535 1.00 95.69 89 ALA A N 1
ATOM 682 C CA . ALA A 1 89 ? -4.011 -22.396 3.804 1.00 95.69 89 ALA A CA 1
ATOM 683 C C . ALA A 1 89 ? -4.545 -20.973 4.037 1.00 95.69 89 ALA A C 1
ATOM 685 O O . ALA A 1 89 ? -4.144 -20.314 4.996 1.00 95.69 89 ALA A O 1
ATOM 686 N N . LEU A 1 90 ? -5.510 -20.531 3.223 1.00 95.00 90 LEU A N 1
ATOM 687 C CA . LEU A 1 90 ? -6.166 -19.229 3.376 1.00 95.00 90 LEU A CA 1
ATOM 688 C C . LEU A 1 90 ? -7.013 -19.149 4.648 1.00 95.00 90 LEU A C 1
ATOM 690 O O . LEU A 1 90 ? -6.917 -18.168 5.386 1.00 95.00 90 LEU A O 1
ATOM 694 N N . ALA A 1 91 ? -7.785 -20.193 4.949 1.00 93.25 91 ALA A N 1
ATOM 695 C CA . ALA A 1 91 ? -8.566 -20.265 6.179 1.00 93.25 91 ALA A CA 1
ATOM 696 C C . ALA A 1 91 ? -7.668 -20.238 7.432 1.00 93.25 91 ALA A C 1
ATOM 698 O O . ALA A 1 91 ? -7.972 -19.536 8.399 1.00 93.25 91 ALA A O 1
ATOM 699 N N . GLY A 1 92 ? -6.538 -20.956 7.405 1.00 94.75 92 GLY A N 1
ATOM 700 C CA . GLY A 1 92 ? -5.530 -20.918 8.467 1.00 94.75 92 GLY A CA 1
ATOM 701 C C . GLY A 1 92 ? -4.926 -19.523 8.648 1.00 94.75 92 GLY A C 1
ATOM 702 O O . GLY A 1 92 ? -4.900 -19.009 9.767 1.00 94.75 92 GLY A O 1
ATOM 703 N N . ALA A 1 93 ? -4.538 -18.873 7.547 1.00 96.00 93 ALA A N 1
ATOM 704 C CA . ALA A 1 93 ? -3.981 -17.523 7.559 1.00 96.00 93 ALA A CA 1
ATOM 705 C C . ALA A 1 93 ? -4.970 -16.511 8.144 1.00 96.00 93 ALA A C 1
ATOM 707 O O . ALA A 1 93 ? -4.622 -15.737 9.035 1.00 96.00 93 ALA A O 1
ATOM 708 N N . ALA A 1 94 ? -6.230 -16.554 7.697 1.00 93.88 94 ALA A N 1
ATOM 709 C CA . ALA A 1 94 ? -7.286 -15.687 8.206 1.00 93.88 94 ALA A CA 1
ATOM 710 C C . ALA A 1 94 ? -7.489 -15.871 9.717 1.00 93.88 94 ALA A C 1
ATOM 712 O O . ALA A 1 94 ? -7.620 -14.884 10.439 1.00 93.88 94 ALA A O 1
ATOM 713 N N . ASN A 1 95 ? -7.469 -17.111 10.216 1.00 93.00 95 ASN A N 1
ATOM 714 C CA . ASN A 1 95 ? -7.609 -17.392 11.647 1.00 93.00 95 ASN A CA 1
ATOM 715 C C . ASN A 1 95 ? -6.430 -16.854 12.473 1.00 93.00 95 ASN A C 1
ATOM 717 O O . ASN A 1 95 ? -6.652 -16.237 13.515 1.00 93.00 95 ASN A O 1
ATOM 721 N N . LEU A 1 96 ? -5.193 -17.037 12.003 1.00 94.62 96 LEU A N 1
ATOM 722 C CA . LEU A 1 96 ? -3.994 -16.537 12.685 1.00 94.62 96 LEU A CA 1
ATOM 723 C C . LEU A 1 96 ? -3.961 -15.007 12.727 1.00 94.62 96 LEU A C 1
ATOM 725 O O . LEU A 1 96 ? -3.761 -14.418 13.790 1.00 94.62 96 LEU A O 1
ATOM 729 N N . VAL A 1 97 ? -4.224 -14.361 11.588 1.00 94.38 97 VAL A N 1
ATOM 730 C CA . VAL A 1 97 ? -4.256 -12.898 11.480 1.00 94.38 97 VAL A CA 1
ATOM 731 C C . VAL A 1 97 ? -5.345 -12.319 12.389 1.00 94.38 97 VAL A C 1
ATOM 733 O O . VAL A 1 97 ? -5.065 -11.390 13.145 1.00 94.38 97 VAL A O 1
ATOM 736 N N . ARG A 1 98 ? -6.550 -12.912 12.409 1.00 92.62 98 ARG A N 1
ATOM 737 C CA . ARG A 1 98 ? -7.647 -12.523 13.320 1.00 92.62 98 ARG A CA 1
ATOM 738 C C . ARG A 1 98 ? -7.259 -12.596 14.790 1.00 92.62 98 ARG A C 1
ATOM 740 O O . ARG A 1 98 ? -7.498 -11.646 15.533 1.00 92.62 98 ARG A O 1
ATOM 747 N N . GLY A 1 99 ? -6.639 -13.701 15.204 1.00 91.88 99 GLY A N 1
ATOM 748 C CA . GLY A 1 99 ? -6.182 -13.881 16.583 1.00 91.88 99 GLY A CA 1
ATOM 749 C C . GLY A 1 99 ? -5.123 -12.858 17.008 1.00 91.88 99 GLY A C 1
ATOM 750 O O . GLY A 1 99 ? -5.005 -12.541 18.191 1.00 91.88 99 GLY A O 1
ATOM 751 N N . ALA A 1 100 ? -4.371 -12.305 16.053 1.00 93.44 100 ALA A N 1
ATOM 752 C CA . ALA A 1 100 ? -3.328 -11.323 16.315 1.00 93.44 100 ALA A CA 1
ATOM 753 C C . ALA A 1 100 ? -3.817 -9.864 16.331 1.00 93.44 100 ALA A C 1
ATOM 755 O O . ALA A 1 100 ? -3.173 -9.043 16.984 1.00 93.44 100 ALA A O 1
ATOM 756 N N . LEU A 1 101 ? -4.949 -9.526 15.688 1.00 91.88 101 LEU A N 1
ATOM 757 C CA . LEU A 1 101 ? -5.416 -8.132 15.529 1.00 91.88 101 LEU A CA 1
ATOM 758 C C . LEU A 1 101 ? -5.369 -7.291 16.817 1.00 91.88 101 LEU A C 1
ATOM 760 O O . LEU A 1 101 ? -4.896 -6.155 16.751 1.00 91.88 101 LEU A O 1
ATOM 764 N N . PRO A 1 102 ? -5.785 -7.793 18.003 1.00 91.31 102 PRO A N 1
ATOM 765 C CA . PRO A 1 102 ? -5.789 -6.977 19.216 1.00 91.31 102 PRO A CA 1
ATOM 766 C C . PRO A 1 102 ? -4.415 -6.422 19.608 1.00 91.31 102 PRO A C 1
ATOM 768 O O . PRO A 1 102 ? -4.360 -5.380 20.257 1.00 91.31 102 PRO A O 1
ATOM 771 N N . ARG A 1 103 ? -3.321 -7.073 19.201 1.00 92.06 103 ARG A N 1
ATOM 772 C CA . ARG A 1 103 ? -1.945 -6.818 19.660 1.00 92.06 103 ARG A CA 1
ATOM 773 C C . ARG A 1 103 ? -1.006 -6.261 18.584 1.00 92.06 103 ARG A C 1
ATOM 775 O O . ARG A 1 103 ? 0.156 -6.038 18.884 1.00 92.06 103 ARG A O 1
ATOM 782 N N . LEU A 1 104 ? -1.505 -6.005 17.372 1.00 94.31 104 LEU A N 1
ATOM 783 C CA . LEU A 1 104 ? -0.694 -5.445 16.286 1.00 94.31 104 LEU A CA 1
ATOM 784 C C . LEU A 1 104 ? -0.336 -3.974 16.533 1.00 94.31 104 LEU A C 1
ATOM 786 O O . LEU A 1 104 ? -1.216 -3.158 16.834 1.00 94.31 104 LEU A O 1
ATOM 790 N N . THR A 1 105 ? 0.940 -3.646 16.364 1.00 94.00 105 THR A N 1
ATOM 791 C CA . THR A 1 105 ? 1.528 -2.324 16.610 1.00 94.00 105 THR A CA 1
ATOM 792 C C . THR A 1 105 ? 2.392 -1.808 15.462 1.00 94.00 105 THR A C 1
ATOM 794 O O . THR A 1 105 ? 2.770 -0.643 15.486 1.00 94.00 105 THR A O 1
ATOM 797 N N . LEU A 1 106 ? 2.653 -2.605 14.426 1.00 94.38 106 LEU A N 1
ATOM 798 C CA . LEU A 1 106 ? 3.448 -2.212 13.266 1.00 94.38 106 LEU A CA 1
ATOM 799 C C . LEU A 1 106 ? 2.552 -1.761 12.113 1.00 94.38 106 LEU A C 1
ATOM 801 O O . LEU A 1 106 ? 1.633 -2.475 11.708 1.00 94.38 106 LEU A O 1
ATOM 805 N N . THR A 1 107 ? 2.853 -0.603 11.527 1.00 95.88 107 THR A N 1
ATOM 806 C CA . THR A 1 107 ? 2.068 -0.005 10.435 1.00 95.88 107 THR A CA 1
ATOM 807 C C . THR A 1 107 ? 1.906 -0.959 9.250 1.00 95.88 107 THR A C 1
ATOM 809 O O . THR A 1 107 ? 0.786 -1.128 8.763 1.00 95.88 107 THR A O 1
ATOM 812 N N . TYR A 1 108 ? 2.973 -1.647 8.824 1.00 94.50 108 TYR A N 1
ATOM 813 C CA . TYR A 1 108 ? 2.894 -2.663 7.765 1.00 94.50 108 TYR A CA 1
ATOM 814 C C . TYR A 1 108 ? 1.962 -3.813 8.127 1.00 94.50 108 TYR A C 1
ATOM 816 O O . TYR A 1 108 ? 1.066 -4.138 7.349 1.00 94.50 108 TYR A O 1
ATOM 824 N N . THR A 1 109 ? 2.155 -4.424 9.296 1.00 95.94 109 THR A N 1
ATOM 825 C CA . THR A 1 109 ? 1.384 -5.599 9.706 1.00 95.94 109 THR A CA 1
ATOM 826 C C . THR A 1 109 ? -0.089 -5.255 9.880 1.00 95.94 109 THR A C 1
ATOM 828 O O . THR A 1 109 ? -0.950 -5.977 9.382 1.00 95.94 109 THR A O 1
ATOM 831 N N . VAL A 1 110 ? -0.390 -4.116 10.507 1.00 97.25 110 VAL A N 1
ATOM 832 C CA . VAL A 1 110 ? -1.754 -3.594 10.644 1.00 97.25 110 VAL A CA 1
ATOM 833 C C . VAL A 1 110 ? -2.390 -3.362 9.276 1.00 97.25 110 VAL A C 1
ATOM 835 O O . VAL A 1 110 ? -3.513 -3.805 9.034 1.00 97.25 110 VAL A O 1
ATOM 838 N N . SER A 1 111 ? -1.668 -2.714 8.361 1.00 98.12 111 SER A N 1
ATOM 839 C CA . SER A 1 111 ? -2.179 -2.410 7.024 1.00 98.12 111 SER A CA 1
ATOM 840 C C . SER A 1 111 ? -2.431 -3.676 6.203 1.00 98.12 111 SER A C 1
ATOM 842 O O . SER A 1 111 ? -3.496 -3.828 5.608 1.00 98.12 111 SER A O 1
ATOM 844 N N . LEU A 1 112 ? -1.487 -4.619 6.206 1.00 97.44 112 LEU A N 1
ATOM 845 C CA . LEU A 1 112 ? -1.612 -5.904 5.517 1.00 97.44 112 LEU A CA 1
ATOM 846 C C . LEU A 1 112 ? -2.749 -6.751 6.087 1.00 97.44 112 LEU A C 1
ATOM 848 O O . LEU A 1 112 ? -3.491 -7.352 5.316 1.00 97.44 112 LEU A O 1
ATOM 852 N N . ALA A 1 113 ? -2.928 -6.766 7.411 1.00 96.12 113 ALA A N 1
ATOM 853 C CA . ALA A 1 113 ? -4.036 -7.467 8.047 1.00 96.12 113 ALA A CA 1
ATOM 854 C C . ALA A 1 113 ? -5.395 -6.914 7.588 1.00 96.12 113 ALA A C 1
ATOM 856 O O . ALA A 1 113 ? -6.281 -7.697 7.250 1.00 96.12 113 ALA A O 1
ATOM 857 N N . ILE A 1 114 ? -5.546 -5.584 7.512 1.00 95.12 114 ILE A N 1
ATOM 858 C CA . ILE A 1 114 ? -6.764 -4.942 6.987 1.00 95.12 114 ILE A CA 1
ATOM 859 C C . ILE A 1 114 ? -6.998 -5.344 5.524 1.00 95.12 114 ILE A C 1
ATOM 861 O O . ILE A 1 114 ? -8.078 -5.831 5.194 1.00 95.12 114 ILE A O 1
ATOM 865 N N . LEU A 1 115 ? -5.989 -5.184 4.660 1.00 94.44 115 LEU A N 1
ATOM 866 C CA . LEU A 1 115 ? -6.096 -5.486 3.227 1.00 94.44 115 LEU A CA 1
ATOM 867 C C . LEU A 1 115 ? -6.446 -6.958 2.971 1.00 94.44 115 LEU A C 1
ATOM 869 O O . LEU A 1 115 ? -7.325 -7.266 2.166 1.00 94.44 115 LEU A O 1
ATOM 873 N N . PHE A 1 116 ? -5.776 -7.872 3.672 1.00 94.94 116 PHE A N 1
ATOM 874 C CA . PHE A 1 116 ? -6.014 -9.303 3.540 1.00 94.94 116 PHE A CA 1
ATOM 875 C C . PHE A 1 116 ? -7.420 -9.696 4.009 1.00 94.94 116 PHE A C 1
ATOM 877 O O . PHE A 1 116 ? -8.134 -10.387 3.280 1.00 94.94 116 PHE A O 1
ATOM 884 N N . LEU A 1 117 ? -7.842 -9.253 5.198 1.00 92.19 117 LEU A N 1
ATOM 885 C CA . LEU A 1 117 ? -9.144 -9.631 5.755 1.00 92.19 117 LEU A CA 1
ATOM 886 C C . LEU A 1 117 ? -10.318 -9.039 4.968 1.00 92.19 117 LEU A C 1
ATOM 888 O O . LEU A 1 117 ? -11.334 -9.723 4.805 1.00 92.19 117 LEU A O 1
ATOM 892 N N . ASP A 1 118 ? -10.170 -7.825 4.430 1.00 88.81 118 ASP A N 1
ATOM 893 C CA . ASP A 1 118 ? -11.148 -7.259 3.499 1.00 88.81 118 ASP A CA 1
ATOM 894 C C . ASP A 1 118 ? -11.262 -8.116 2.233 1.00 88.81 118 ASP A C 1
ATOM 896 O O . ASP A 1 118 ? -12.356 -8.564 1.881 1.00 88.81 118 ASP A O 1
ATOM 900 N N . ARG A 1 119 ? -10.136 -8.454 1.587 1.00 88.88 119 ARG A N 1
ATOM 901 C CA . ARG A 1 119 ? -10.139 -9.256 0.352 1.00 88.88 119 ARG A CA 1
ATOM 902 C C . ARG A 1 119 ? -10.673 -10.673 0.565 1.00 88.88 119 ARG A C 1
ATOM 904 O O . ARG A 1 119 ? -11.382 -11.207 -0.301 1.00 88.88 119 ARG A O 1
ATOM 911 N N . TYR A 1 120 ? -10.372 -11.263 1.722 1.00 89.69 120 TYR A N 1
ATOM 912 C CA . TYR A 1 120 ? -10.892 -12.560 2.146 1.00 89.69 120 TYR A CA 1
ATOM 913 C C . TYR A 1 120 ? -12.428 -12.533 2.284 1.00 89.69 120 TYR A C 1
ATOM 915 O O . TYR A 1 120 ? -13.073 -13.564 2.101 1.00 89.69 120 TYR A O 1
ATOM 923 N N . ARG A 1 121 ? -13.038 -11.356 2.532 1.00 73.06 121 ARG A N 1
ATOM 924 C CA . ARG A 1 121 ? -14.497 -11.124 2.655 1.00 73.06 121 ARG A CA 1
ATOM 925 C C . ARG A 1 121 ? -15.203 -12.109 3.589 1.00 73.06 121 ARG A C 1
ATOM 927 O O . ARG A 1 121 ? -16.364 -12.459 3.396 1.00 73.06 121 ARG A O 1
ATOM 934 N N . GLY A 1 122 ? -14.502 -12.542 4.632 1.00 57.53 122 GLY A N 1
ATOM 935 C CA . GLY A 1 122 ? -14.986 -13.512 5.613 1.00 57.53 122 GLY A CA 1
ATOM 936 C C . GLY A 1 122 ? -15.862 -12.925 6.725 1.00 57.53 122 GLY A C 1
ATOM 937 O O . GLY A 1 122 ? -15.981 -13.575 7.760 1.00 57.53 122 GLY A O 1
ATOM 938 N N . GLY A 1 123 ? -16.393 -11.705 6.554 1.00 56.22 123 GLY A N 1
ATOM 939 C CA . GLY A 1 123 ? -17.604 -11.177 7.203 1.00 56.22 123 GLY A CA 1
ATOM 940 C C . GLY A 1 123 ? -17.720 -11.179 8.733 1.00 56.22 123 GLY A C 1
ATOM 941 O O . GLY A 1 123 ? -18.844 -11.102 9.216 1.00 56.22 123 GLY A O 1
ATOM 942 N N . LYS A 1 124 ? -16.637 -11.284 9.514 1.00 62.75 124 LYS A N 1
ATOM 943 C CA . LYS A 1 124 ? -16.743 -11.481 10.977 1.00 62.75 124 LYS A CA 1
ATOM 944 C C . LYS A 1 124 ? -16.043 -10.448 11.858 1.00 62.75 124 LYS A C 1
ATOM 946 O O . LYS A 1 124 ? -16.221 -10.502 13.067 1.00 62.75 124 LYS A O 1
ATOM 951 N N . ASP A 1 125 ? -15.312 -9.489 11.290 1.00 71.38 125 ASP A N 1
ATOM 952 C CA . ASP A 1 125 ? -14.403 -8.650 12.088 1.00 71.38 125 ASP A CA 1
ATOM 953 C C . ASP A 1 125 ? -14.558 -7.129 11.883 1.00 71.38 125 ASP A C 1
ATOM 955 O O . ASP A 1 125 ? -13.554 -6.418 11.979 1.00 71.38 125 ASP A O 1
ATOM 959 N N . PRO A 1 126 ? -15.764 -6.574 11.612 1.00 80.38 126 PRO A N 1
ATOM 960 C CA . PRO A 1 126 ? -15.898 -5.139 11.357 1.00 80.38 126 PRO A CA 1
ATOM 961 C C . PRO A 1 126 ? -15.392 -4.299 12.537 1.00 80.38 126 PRO A C 1
ATOM 963 O O . PRO A 1 126 ? -14.777 -3.261 12.327 1.00 80.38 126 PRO A O 1
ATOM 966 N N . GLU A 1 127 ? -15.576 -4.756 13.778 1.00 84.12 127 GLU A N 1
ATOM 967 C CA . GLU A 1 127 ? -15.076 -4.056 14.967 1.00 84.12 127 GLU A CA 1
ATOM 968 C C . GLU A 1 127 ? -13.547 -4.068 15.074 1.00 84.12 127 GLU A C 1
ATOM 970 O O . GLU A 1 127 ? -12.943 -3.045 15.401 1.00 84.12 127 GLU A O 1
ATOM 975 N N . LEU A 1 128 ? -12.897 -5.192 14.758 1.00 83.38 128 LEU A N 1
ATOM 976 C CA . LEU A 1 128 ? -11.439 -5.296 14.835 1.00 83.38 128 LEU A CA 1
ATOM 977 C C . LEU A 1 128 ? -10.765 -4.522 13.699 1.00 83.38 128 LEU A C 1
ATOM 979 O O . LEU A 1 128 ? -9.785 -3.820 13.943 1.00 83.38 128 LEU A O 1
ATOM 983 N N . VAL A 1 129 ? -11.318 -4.569 12.482 1.00 85.38 129 VAL A N 1
ATOM 984 C CA . VAL A 1 129 ? -10.847 -3.725 11.372 1.00 85.38 129 VAL A 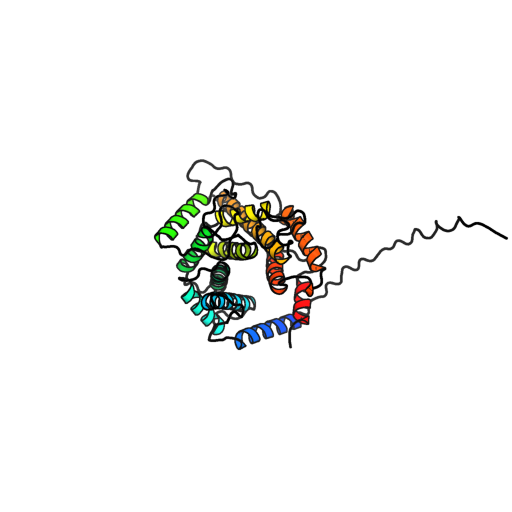CA 1
ATOM 985 C C . VAL A 1 129 ? -11.052 -2.246 11.705 1.00 85.38 129 VAL A C 1
ATOM 987 O O . VAL A 1 129 ? -10.141 -1.445 11.491 1.00 85.38 129 VAL A O 1
ATOM 990 N N . ARG A 1 130 ? -12.187 -1.881 12.326 1.00 90.19 130 ARG A N 1
ATOM 991 C CA . ARG A 1 130 ? -12.421 -0.518 12.830 1.00 90.19 130 ARG A CA 1
ATOM 992 C C . ARG A 1 130 ? -11.359 -0.069 13.815 1.00 90.19 130 ARG A C 1
ATOM 994 O O . ARG A 1 130 ? -10.784 1.004 13.644 1.00 90.19 130 ARG A O 1
ATOM 1001 N N . ARG A 1 131 ? -11.058 -0.902 14.808 1.00 92.25 131 ARG A N 1
ATOM 1002 C CA . ARG A 1 131 ? -10.003 -0.635 15.787 1.00 92.25 131 ARG A CA 1
ATOM 1003 C C . ARG A 1 131 ? -8.655 -0.402 15.116 1.00 92.25 131 ARG A C 1
ATOM 1005 O O . ARG A 1 131 ? -7.986 0.578 15.428 1.00 92.25 131 ARG A O 1
ATOM 1012 N N . LEU A 1 132 ? -8.258 -1.270 14.190 1.00 94.75 132 LEU A N 1
ATOM 1013 C CA . LEU A 1 132 ? -6.978 -1.149 13.496 1.00 94.75 132 LEU A CA 1
ATOM 1014 C C . LEU A 1 132 ? -6.886 0.110 12.627 1.00 94.75 132 LEU A C 1
ATOM 1016 O O . LEU A 1 132 ? -5.871 0.803 12.654 1.00 94.75 132 LEU A O 1
ATOM 1020 N N . ALA A 1 133 ? -7.955 0.465 11.919 1.00 95.25 133 ALA A N 1
ATOM 1021 C CA . ALA A 1 133 ? -8.005 1.708 11.159 1.00 95.25 133 ALA A CA 1
ATOM 1022 C C . ALA A 1 133 ? -7.974 2.954 12.064 1.00 95.25 133 ALA A C 1
ATOM 1024 O O . ALA A 1 133 ? -7.337 3.943 11.710 1.00 95.25 133 ALA A O 1
ATOM 1025 N N . LEU A 1 134 ? -8.578 2.906 13.258 1.00 95.25 134 LEU A N 1
ATOM 1026 C CA . LEU A 1 134 ? -8.428 3.970 14.259 1.00 95.25 134 LEU A CA 1
ATOM 1027 C C . LEU A 1 134 ? -6.988 4.069 14.781 1.00 95.25 134 LEU A C 1
ATOM 1029 O O . LEU A 1 134 ? -6.507 5.181 14.983 1.00 95.25 134 LEU A O 1
ATOM 1033 N N . ARG A 1 135 ? -6.271 2.946 14.946 1.00 95.50 135 ARG A N 1
ATOM 1034 C CA . ARG A 1 135 ? -4.833 2.969 15.276 1.00 95.50 135 ARG A CA 1
ATOM 1035 C C . ARG A 1 135 ? -4.018 3.636 14.173 1.00 95.50 135 ARG A C 1
ATOM 1037 O O . ARG A 1 135 ? -3.189 4.483 14.483 1.00 95.50 135 ARG A O 1
ATOM 1044 N N . LEU A 1 136 ? -4.284 3.315 12.905 1.00 96.81 136 LEU A N 1
ATOM 1045 C CA . LEU A 1 136 ? -3.649 3.993 11.770 1.00 96.81 136 LEU A CA 1
ATOM 1046 C C . LEU A 1 136 ? -3.966 5.492 11.769 1.00 96.81 136 LEU A C 1
ATOM 1048 O O . LEU A 1 136 ? -3.050 6.300 11.672 1.00 96.81 136 LEU A O 1
ATOM 1052 N N . ALA A 1 137 ? -5.229 5.884 11.937 1.00 95.19 137 ALA A N 1
ATOM 1053 C CA . ALA A 1 137 ? -5.603 7.296 12.009 1.00 95.19 137 ALA A CA 1
ATOM 1054 C C . ALA A 1 137 ? -4.887 8.027 13.159 1.00 95.19 137 ALA A C 1
ATOM 1056 O O . ALA A 1 137 ? -4.402 9.140 12.976 1.00 95.19 137 ALA A O 1
ATOM 1057 N N . ALA A 1 138 ? -4.765 7.376 14.319 1.00 93.56 138 ALA A N 1
ATOM 1058 C CA . ALA A 1 138 ? -4.064 7.915 15.479 1.00 93.56 138 ALA A CA 1
ATOM 1059 C C . ALA A 1 138 ? -2.540 7.997 15.305 1.00 93.56 138 ALA A C 1
ATOM 1061 O O . ALA A 1 138 ? -1.901 8.843 15.925 1.00 93.56 138 ALA A O 1
ATOM 1062 N N . ALA A 1 139 ? -1.963 7.119 14.484 1.00 93.50 139 ALA A N 1
ATOM 1063 C CA . ALA A 1 139 ? -0.534 7.073 14.195 1.00 93.50 139 ALA A CA 1
ATOM 1064 C C . ALA A 1 139 ? -0.082 8.106 13.157 1.00 93.50 139 ALA A C 1
ATOM 1066 O O . ALA A 1 139 ? 1.117 8.345 13.032 1.00 93.50 139 ALA A O 1
ATOM 1067 N N . GLN A 1 140 ? -1.011 8.691 12.391 1.00 93.50 140 GLN A N 1
ATOM 1068 C CA . GLN A 1 140 ? -0.649 9.638 11.344 1.00 93.50 140 GLN A CA 1
ATOM 1069 C C . GLN A 1 140 ? 0.012 10.871 11.957 1.00 93.50 140 GLN A C 1
ATOM 1071 O O . GLN A 1 140 ? -0.593 11.588 12.766 1.00 93.50 140 GLN A O 1
ATOM 1076 N N . ASN A 1 141 ? 1.240 11.154 11.533 1.00 88.81 141 ASN A N 1
ATOM 1077 C CA . ASN A 1 141 ? 1.967 12.315 12.002 1.00 88.81 141 ASN A CA 1
ATOM 1078 C C . ASN A 1 141 ? 1.288 13.584 11.472 1.00 88.81 141 ASN A C 1
ATOM 1080 O O . ASN A 1 141 ? 1.255 13.830 10.273 1.00 88.81 141 ASN A O 1
ATOM 1084 N N . GLN A 1 142 ? 0.734 14.411 12.358 1.00 85.00 142 GLN A N 1
ATOM 1085 C CA . GLN A 1 142 ? 0.040 15.637 11.944 1.00 85.00 142 GLN A CA 1
ATOM 1086 C C . GLN A 1 142 ? 0.995 16.747 11.500 1.00 85.00 142 GLN A C 1
ATOM 1088 O O . GLN A 1 142 ? 0.555 17.696 10.854 1.00 85.00 142 GLN A O 1
ATOM 1093 N N . ALA A 1 143 ? 2.291 16.633 11.806 1.00 83.19 143 ALA A N 1
ATOM 1094 C CA . ALA A 1 143 ? 3.283 17.595 11.352 1.00 83.19 143 ALA A CA 1
ATOM 1095 C C . ALA A 1 143 ? 3.540 17.465 9.847 1.00 83.19 143 ALA A C 1
ATOM 1097 O O . ALA A 1 143 ? 3.607 18.478 9.154 1.00 83.19 143 ALA A O 1
ATOM 1098 N N . ASP A 1 144 ? 3.655 16.228 9.356 1.00 85.88 144 ASP A N 1
ATOM 1099 C CA . ASP A 1 144 ? 4.073 15.938 7.984 1.00 85.88 144 ASP A CA 1
ATOM 1100 C C . ASP A 1 144 ? 3.057 15.141 7.152 1.00 85.88 144 ASP A C 1
ATOM 1102 O O . ASP A 1 144 ? 3.225 15.039 5.944 1.00 85.88 144 ASP A O 1
ATOM 1106 N N . GLY A 1 145 ? 1.988 14.626 7.757 1.00 90.19 145 GLY A N 1
ATOM 1107 C CA . GLY A 1 145 ? 0.909 13.883 7.109 1.00 90.19 145 GLY A CA 1
ATOM 1108 C C . GLY A 1 145 ? 1.211 12.428 6.746 1.00 90.19 145 GLY A C 1
ATOM 1109 O O . GLY A 1 145 ? 0.336 11.764 6.183 1.00 90.19 145 GLY A O 1
ATOM 1110 N N . GLY A 1 146 ? 2.404 11.925 7.066 1.00 92.19 146 GLY A N 1
ATOM 1111 C CA . GLY A 1 146 ? 2.825 10.554 6.795 1.00 92.19 146 GLY A CA 1
ATOM 1112 C C . GLY A 1 146 ? 2.663 9.604 7.986 1.00 92.19 146 GLY A C 1
ATOM 1113 O O . GLY A 1 146 ? 2.122 9.951 9.040 1.00 92.19 146 GLY A O 1
ATOM 1114 N N . TRP A 1 147 ? 3.145 8.376 7.793 1.00 94.19 147 TRP A N 1
ATOM 1115 C CA . TRP A 1 147 ? 3.223 7.337 8.819 1.00 94.19 147 TRP A CA 1
ATOM 1116 C C . TRP A 1 147 ? 4.652 6.842 8.986 1.00 94.19 147 TRP A C 1
ATOM 1118 O O . TRP A 1 147 ? 5.389 6.684 8.012 1.00 94.19 147 TRP A O 1
ATOM 1128 N N . GLY A 1 148 ? 5.013 6.547 10.233 1.00 91.44 148 GLY A N 1
ATOM 1129 C CA . GLY A 1 148 ? 6.193 5.757 10.564 1.00 91.44 148 GLY A CA 1
ATOM 1130 C C . GLY A 1 148 ? 5.848 4.287 10.806 1.00 91.44 148 GLY A C 1
ATOM 1131 O O . GLY A 1 148 ? 4.761 3.811 10.480 1.00 91.44 148 GLY A O 1
ATOM 1132 N N . TYR A 1 149 ? 6.777 3.573 11.434 1.00 91.00 149 TYR A N 1
ATOM 1133 C CA . TYR A 1 149 ? 6.706 2.120 11.617 1.00 91.00 149 TYR A CA 1
ATOM 1134 C C . TYR A 1 149 ? 5.693 1.627 12.649 1.00 91.00 149 TYR A C 1
ATOM 1136 O O . TYR A 1 149 ? 5.309 0.462 12.591 1.00 91.00 149 TYR A O 1
ATOM 1144 N N . ASN A 1 150 ? 5.276 2.475 13.590 1.00 92.50 150 ASN A N 1
ATOM 1145 C CA . ASN A 1 150 ? 4.470 2.056 14.731 1.00 92.50 150 ASN A CA 1
ATOM 1146 C C . ASN A 1 150 ? 3.112 2.754 14.749 1.00 92.50 150 ASN A C 1
ATOM 1148 O O . ASN A 1 150 ? 3.001 3.933 14.416 1.00 92.50 150 ASN A O 1
ATOM 1152 N N . VAL A 1 151 ? 2.104 2.038 15.238 1.00 93.25 151 VAL A N 1
ATOM 1153 C CA . VAL A 1 151 ? 0.792 2.572 15.589 1.00 93.25 151 VAL A CA 1
ATOM 1154 C C . VAL A 1 151 ? 0.558 2.454 17.097 1.00 93.25 151 VAL A C 1
ATOM 1156 O O . VAL A 1 151 ? 1.012 1.490 17.720 1.00 93.25 151 VAL A O 1
ATOM 1159 N N . PRO A 1 152 ? -0.158 3.402 17.723 1.00 93.88 152 PRO A N 1
ATOM 1160 C CA . PR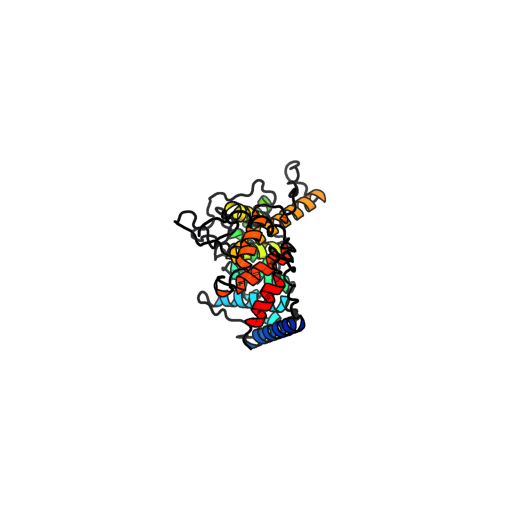O A 1 152 ? -0.424 3.336 19.150 1.00 93.88 152 PRO A CA 1
ATOM 1161 C C . PRO A 1 152 ? -1.455 2.252 19.479 1.00 93.88 152 PRO A C 1
ATOM 1163 O O . PRO A 1 152 ? -2.420 2.023 18.745 1.00 93.88 152 PRO A O 1
ATOM 1166 N N . MET A 1 153 ? -1.307 1.642 20.654 1.00 92.94 153 MET A N 1
ATOM 1167 C CA . MET A 1 153 ? -2.381 0.876 21.280 1.00 92.94 153 MET A CA 1
ATOM 1168 C C . MET A 1 153 ? -3.422 1.844 21.845 1.00 92.94 153 MET A C 1
ATOM 1170 O O . MET A 1 153 ? -3.116 2.662 22.711 1.00 92.94 153 MET A O 1
ATOM 1174 N N . LEU A 1 154 ? -4.660 1.751 21.362 1.00 92.62 154 LEU A N 1
ATOM 1175 C CA . LEU A 1 154 ? -5.763 2.587 21.831 1.00 92.62 154 LEU A CA 1
ATOM 1176 C C . LEU A 1 154 ? -6.595 1.844 22.882 1.00 92.62 154 LEU A C 1
ATOM 1178 O O . LEU A 1 154 ? -6.906 0.664 22.726 1.00 92.62 154 LEU A O 1
ATOM 1182 N N . SER A 1 155 ? -6.961 2.547 23.955 1.00 94.44 155 SER A N 1
ATOM 1183 C CA . SER A 1 155 ? -8.015 2.103 24.869 1.00 94.44 155 SER A CA 1
ATOM 1184 C C . SER A 1 155 ? -9.395 2.309 24.224 1.00 94.44 155 SER A C 1
ATOM 1186 O O . SER A 1 155 ? -9.517 3.151 23.331 1.00 94.44 155 SER A O 1
ATOM 1188 N N . PRO A 1 156 ? -10.465 1.643 24.698 1.00 93.69 156 PRO A N 1
ATOM 1189 C CA . PRO A 1 156 ? -11.819 1.877 24.184 1.00 93.69 156 PRO A CA 1
ATOM 1190 C C . PRO A 1 156 ? -12.247 3.354 24.229 1.00 93.69 156 PRO A C 1
ATOM 1192 O O . PRO A 1 156 ? -12.883 3.852 23.303 1.00 93.69 156 PRO A O 1
ATOM 1195 N N . GLN A 1 157 ? -11.839 4.088 25.271 1.00 95.50 157 GLN A N 1
ATOM 1196 C CA . GLN A 1 157 ? -12.102 5.524 25.362 1.00 95.50 157 GLN A CA 1
ATOM 1197 C C . GLN A 1 157 ? -11.319 6.318 24.309 1.00 95.50 157 GLN A C 1
ATOM 1199 O O . GLN A 1 157 ? -11.863 7.239 23.702 1.00 95.50 157 GLN A O 1
ATOM 1204 N N . ALA A 1 158 ? -10.052 5.969 24.066 1.00 94.00 158 ALA A N 1
ATOM 1205 C CA . ALA A 1 158 ? -9.252 6.610 23.028 1.00 94.00 158 ALA A CA 1
ATOM 1206 C C . ALA A 1 158 ? -9.806 6.317 21.622 1.00 94.00 158 ALA A C 1
ATOM 1208 O O . ALA A 1 158 ? -9.847 7.223 20.793 1.00 94.00 158 ALA A O 1
ATOM 1209 N N . GLU A 1 159 ? -10.292 5.097 21.369 1.00 93.81 159 GLU A N 1
ATOM 1210 C CA . GLU A 1 159 ? -10.995 4.728 20.131 1.00 93.81 159 GLU A CA 1
ATOM 1211 C C . GLU A 1 159 ? -12.243 5.599 19.922 1.00 93.81 159 GLU A C 1
ATOM 1213 O O . GLU A 1 159 ? -12.412 6.189 18.853 1.00 93.81 159 GLU A O 1
ATOM 1218 N N . ALA A 1 160 ? -13.079 5.752 20.955 1.00 94.06 160 ALA A N 1
ATOM 1219 C CA . ALA A 1 160 ? -14.266 6.604 20.901 1.00 94.06 160 ALA A CA 1
ATOM 1220 C C . ALA A 1 160 ? -13.914 8.080 20.639 1.00 94.06 160 ALA A C 1
ATOM 1222 O O . ALA A 1 160 ? -14.546 8.733 19.803 1.00 94.06 160 ALA A O 1
ATOM 1223 N N . ASN A 1 161 ? -12.870 8.593 21.299 1.00 93.69 161 ASN A N 1
ATOM 1224 C CA . ASN A 1 161 ? -12.391 9.962 21.111 1.00 93.69 161 ASN A CA 1
ATOM 1225 C C . ASN A 1 161 ? -11.877 10.191 19.681 1.00 93.69 161 ASN A C 1
ATOM 1227 O O . ASN A 1 161 ? -12.220 11.199 19.061 1.00 93.69 161 ASN A O 1
ATOM 1231 N N . TRP A 1 162 ? -11.100 9.253 19.132 1.00 92.81 162 TRP A N 1
ATOM 1232 C CA . TRP A 1 162 ? -10.624 9.327 17.749 1.00 92.81 162 TRP A CA 1
ATOM 1233 C C . TRP A 1 162 ? -11.769 9.259 16.748 1.00 92.81 162 TRP A C 1
ATOM 1235 O O . TRP A 1 162 ? -11.812 10.067 15.822 1.00 92.81 162 TRP A O 1
ATOM 1245 N N . MET A 1 163 ? -12.742 8.375 16.963 1.00 93.06 163 MET A N 1
ATOM 1246 C CA . MET A 1 163 ? -13.930 8.288 16.118 1.00 93.06 163 MET A CA 1
ATOM 1247 C C . MET A 1 163 ? -14.720 9.607 16.115 1.00 93.06 163 MET A C 1
ATOM 1249 O O . MET A 1 163 ? -15.108 10.095 15.053 1.00 93.06 163 MET A O 1
ATOM 1253 N N . ALA A 1 164 ? -14.925 10.224 17.282 1.00 92.69 164 ALA A N 1
ATOM 1254 C CA . ALA A 1 164 ? -15.579 11.529 17.391 1.00 92.69 164 ALA A CA 1
ATOM 1255 C C . ALA A 1 164 ? -14.767 12.645 16.709 1.00 92.69 164 ALA A C 1
ATOM 1257 O O . ALA A 1 164 ? -15.327 13.469 15.981 1.00 92.69 164 ALA A O 1
ATOM 1258 N N . ASN A 1 165 ? -13.442 12.650 16.887 1.00 90.62 165 ASN A N 1
ATOM 1259 C CA . ASN A 1 165 ? -12.562 13.629 16.257 1.00 90.62 165 ASN A CA 1
ATOM 1260 C C . ASN A 1 165 ? -12.580 13.511 14.726 1.00 90.62 165 ASN A C 1
ATOM 1262 O O . ASN A 1 165 ? -12.748 14.515 14.040 1.00 90.62 165 ASN A O 1
ATOM 1266 N N . LEU A 1 166 ? -12.487 12.296 14.183 1.00 91.12 166 LEU A N 1
ATOM 1267 C CA . LEU A 1 166 ? -12.557 12.052 12.742 1.00 91.12 166 LEU A CA 1
ATOM 1268 C C . LEU A 1 166 ? -13.914 12.467 12.155 1.00 91.12 166 LEU A C 1
ATOM 1270 O O . LEU A 1 166 ? -13.956 13.103 11.104 1.00 91.12 166 LEU A O 1
ATOM 1274 N N . LYS A 1 167 ? -15.028 12.210 12.858 1.00 91.00 167 LYS A N 1
ATOM 1275 C CA . LYS A 1 167 ? -16.357 12.708 12.451 1.00 91.00 167 LYS A CA 1
ATOM 1276 C C . LYS A 1 167 ? -16.391 14.233 12.353 1.00 91.00 167 LYS A C 1
ATOM 1278 O O . LYS A 1 167 ? -16.891 14.765 11.366 1.00 91.00 167 LYS A O 1
ATOM 1283 N N . ARG A 1 168 ? -15.812 14.935 13.332 1.00 88.69 168 ARG A N 1
ATOM 1284 C CA . ARG A 1 168 ? -15.690 16.403 13.314 1.00 88.69 168 ARG A CA 1
ATOM 1285 C C . ARG A 1 168 ? -14.807 16.892 12.159 1.00 88.69 168 ARG A C 1
ATOM 1287 O O . ARG A 1 168 ? -15.096 17.923 11.560 1.00 88.69 168 ARG A O 1
ATOM 1294 N N . LEU A 1 169 ? -13.747 16.150 11.837 1.00 86.88 169 LEU A N 1
ATOM 1295 C CA . LEU A 1 169 ? -12.796 16.474 10.769 1.00 86.88 169 LEU A CA 1
ATOM 1296 C C . LEU A 1 169 ? -13.271 16.075 9.365 1.00 86.88 169 LEU A C 1
ATOM 1298 O O . LEU A 1 169 ? -12.659 16.509 8.391 1.00 86.88 169 LEU A O 1
ATOM 1302 N N . LYS A 1 170 ? -14.368 15.318 9.235 1.00 80.56 170 LYS A N 1
ATOM 1303 C CA . LYS A 1 170 ? -14.930 14.864 7.948 1.00 80.56 170 LYS A CA 1
ATOM 1304 C C . LYS A 1 170 ? -15.081 15.999 6.927 1.00 80.56 170 LYS A C 1
ATOM 1306 O O . LYS A 1 170 ? -14.841 15.796 5.744 1.00 80.56 170 LYS A O 1
ATOM 1311 N N . ASN A 1 171 ? -15.430 17.197 7.401 1.00 73.31 171 ASN A N 1
ATOM 1312 C CA . ASN A 1 171 ? -15.640 18.392 6.579 1.00 73.31 171 ASN A CA 1
ATOM 1313 C C . ASN A 1 171 ? -14.562 19.471 6.794 1.00 73.31 171 ASN A C 1
ATOM 1315 O O . ASN A 1 171 ? -14.810 20.653 6.534 1.00 73.31 171 ASN A O 1
ATOM 1319 N N . ALA A 1 172 ? -13.388 19.098 7.317 1.00 80.69 172 ALA A N 1
ATOM 1320 C CA . ALA A 1 172 ? -12.299 20.035 7.554 1.00 80.69 172 ALA A CA 1
ATOM 1321 C C . ALA A 1 172 ? -11.930 20.771 6.257 1.00 80.69 172 ALA A C 1
ATOM 1323 O O . ALA A 1 172 ? -11.701 20.168 5.207 1.00 80.69 172 ALA A O 1
ATOM 1324 N N . LYS A 1 173 ? -11.875 22.102 6.338 1.00 73.25 173 LYS A N 1
ATOM 1325 C CA . LYS A 1 173 ? -11.393 22.960 5.252 1.00 73.25 173 LYS A CA 1
ATOM 1326 C C . LYS A 1 173 ? -9.894 23.176 5.444 1.00 73.25 173 LYS A C 1
ATOM 1328 O O . LYS A 1 173 ? -9.461 23.360 6.576 1.00 73.25 173 LYS A O 1
ATOM 1333 N N . ASN A 1 174 ? -9.139 23.208 4.346 1.00 75.38 174 ASN A N 1
ATOM 1334 C CA . ASN A 1 174 ? -7.687 23.439 4.330 1.00 75.38 174 ASN A CA 1
ATOM 1335 C C . ASN A 1 174 ? -6.898 22.393 5.137 1.00 75.38 174 ASN A C 1
ATOM 1337 O O . ASN A 1 174 ? -6.336 22.688 6.189 1.00 75.38 174 ASN A O 1
ATOM 1341 N N . ILE A 1 175 ? -6.869 21.160 4.629 1.00 85.56 175 ILE A N 1
ATOM 1342 C CA . ILE A 1 175 ? -6.117 20.056 5.233 1.00 85.56 175 ILE A CA 1
ATOM 1343 C C . ILE A 1 175 ? -4.633 20.227 4.900 1.00 85.56 175 ILE A C 1
ATOM 1345 O O . ILE A 1 175 ? -4.244 20.190 3.734 1.00 85.56 175 ILE A O 1
ATOM 1349 N N . GLN A 1 176 ? -3.828 20.445 5.935 1.00 86.19 176 GLN A N 1
ATOM 1350 C CA . GLN A 1 176 ? -2.382 20.618 5.857 1.00 86.19 176 GLN A CA 1
ATOM 1351 C C . GLN A 1 176 ? -1.737 20.185 7.171 1.00 86.19 176 GLN A C 1
ATOM 1353 O O . GLN A 1 176 ? -2.390 20.232 8.219 1.00 86.19 176 GLN A O 1
ATOM 1358 N N . GLY A 1 177 ? -0.462 19.801 7.123 1.00 77.81 177 GLY A N 1
ATOM 1359 C CA . GLY A 1 177 ? 0.304 19.543 8.332 1.00 77.81 177 GLY A CA 1
ATOM 1360 C C . GLY A 1 177 ? 0.415 20.803 9.185 1.00 77.81 177 GLY A C 1
ATOM 1361 O O . GLY A 1 177 ? 0.541 21.918 8.673 1.00 77.81 177 GLY A O 1
ATOM 1362 N N . ASN A 1 178 ? 0.327 20.637 10.499 1.00 70.25 178 ASN A N 1
ATOM 1363 C CA . ASN A 1 178 ? 0.312 21.749 11.453 1.00 70.25 178 ASN A CA 1
ATOM 1364 C C . ASN A 1 178 ? 1.657 21.939 12.174 1.00 70.25 178 ASN A C 1
ATOM 1366 O O . ASN A 1 178 ? 1.742 22.727 13.114 1.00 70.25 178 ASN A O 1
ATOM 1370 N N . GLY A 1 179 ? 2.690 21.192 11.773 1.00 61.34 179 GLY A N 1
ATOM 1371 C CA . GLY A 1 179 ? 3.990 21.160 12.448 1.00 61.34 179 GLY A CA 1
ATOM 1372 C C . GLY A 1 179 ? 3.957 20.588 13.873 1.00 61.34 179 GLY A C 1
ATOM 1373 O O . GLY A 1 179 ? 5.006 20.498 14.504 1.00 61.34 179 GLY A O 1
ATOM 1374 N N . GLN A 1 180 ? 2.790 20.188 14.394 1.00 57.12 180 GLN A N 1
ATOM 1375 C CA . GLN A 1 180 ? 2.654 19.569 15.707 1.00 57.12 180 GLN A CA 1
ATOM 1376 C C . GLN A 1 180 ? 2.777 18.055 15.586 1.00 57.12 180 GLN A C 1
ATOM 1378 O O . GLN A 1 180 ? 2.000 17.378 14.913 1.00 57.12 180 GLN A O 1
ATOM 1383 N N . GLN A 1 181 ? 3.755 17.514 16.295 1.00 52.22 181 GLN A N 1
ATOM 1384 C CA . GLN A 1 181 ? 3.975 16.085 16.398 1.00 52.22 181 GLN A CA 1
ATOM 1385 C C . GLN A 1 181 ? 2.996 15.492 17.426 1.00 52.22 181 GLN A C 1
ATOM 1387 O O . GLN A 1 181 ? 3.072 15.817 18.608 1.00 52.22 181 GLN A O 1
ATOM 1392 N N . LEU A 1 182 ? 2.072 14.622 16.996 1.00 50.12 182 LEU A N 1
ATOM 1393 C CA . LEU A 1 182 ? 1.180 13.906 17.926 1.00 50.12 182 LEU A CA 1
ATOM 1394 C C . LEU A 1 182 ? 1.865 12.715 18.624 1.00 50.12 182 LEU A C 1
ATOM 1396 O O . LEU A 1 182 ? 1.356 12.239 19.636 1.00 50.12 182 LEU A O 1
ATOM 1400 N N . ALA A 1 183 ? 3.015 12.249 18.122 1.00 48.03 183 ALA A N 1
ATOM 1401 C CA . ALA A 1 183 ? 3.776 11.142 18.704 1.00 48.03 183 ALA A CA 1
ATOM 1402 C C . ALA A 1 183 ? 5.298 11.380 18.587 1.00 48.03 183 ALA A C 1
ATOM 1404 O O . ALA A 1 183 ? 5.790 11.540 17.466 1.00 48.03 183 ALA A O 1
ATOM 1405 N N . PRO A 1 184 ? 6.063 11.404 19.697 1.00 39.19 184 PRO A N 1
ATOM 1406 C CA . PRO A 1 184 ? 7.520 11.537 19.655 1.00 39.19 184 PRO A CA 1
ATOM 1407 C C . PRO A 1 184 ? 8.186 10.373 18.899 1.00 39.19 184 PRO A C 1
ATOM 1409 O O . PRO A 1 184 ? 7.852 9.215 19.131 1.00 39.19 184 PRO A O 1
ATOM 1412 N N . GLY A 1 185 ? 9.182 10.668 18.057 1.00 46.62 185 GLY A N 1
ATOM 1413 C CA . GLY A 1 185 ? 10.203 9.687 17.654 1.00 46.62 185 GLY A CA 1
ATOM 1414 C C . GLY A 1 185 ? 9.953 8.808 16.419 1.00 46.62 185 GLY A C 1
ATOM 1415 O O . GLY A 1 185 ? 10.743 7.896 16.194 1.00 46.62 185 GLY A O 1
ATOM 1416 N N . THR A 1 186 ? 8.937 9.051 15.586 1.00 54.78 186 THR A N 1
ATOM 1417 C CA . THR A 1 186 ? 8.794 8.332 14.303 1.00 54.78 186 THR A CA 1
ATOM 1418 C C . THR A 1 186 ? 8.926 9.287 13.126 1.00 54.78 186 THR A C 1
ATOM 1420 O O . THR A 1 186 ? 7.994 10.033 12.829 1.00 54.78 186 THR A O 1
ATOM 1423 N N . ASN A 1 187 ? 10.070 9.255 12.442 1.00 72.94 187 ASN A N 1
ATOM 1424 C CA . ASN A 1 187 ? 10.180 9.870 11.123 1.00 72.94 187 ASN A CA 1
ATOM 1425 C C . ASN A 1 187 ? 9.196 9.154 10.194 1.00 72.94 187 ASN A C 1
ATOM 1427 O O . ASN A 1 187 ? 9.241 7.926 10.084 1.00 72.94 187 ASN A O 1
ATOM 1431 N N . SER A 1 188 ? 8.292 9.906 9.569 1.00 86.94 188 SER A N 1
ATOM 1432 C CA . SER A 1 188 ? 7.422 9.358 8.535 1.00 86.94 188 SER A CA 1
ATOM 1433 C C . SER A 1 188 ? 8.256 8.899 7.341 1.00 86.94 188 SER A C 1
ATOM 1435 O O . SER A 1 188 ? 9.245 9.543 6.970 1.00 86.94 188 SER A O 1
ATOM 1437 N N . ASP A 1 189 ? 7.828 7.809 6.711 1.00 91.56 189 ASP A N 1
ATOM 1438 C CA . ASP A 1 189 ? 8.395 7.350 5.450 1.00 91.56 189 ASP A CA 1
ATOM 1439 C C . ASP A 1 189 ? 7.304 7.026 4.424 1.00 91.56 189 ASP A C 1
ATOM 1441 O O . ASP A 1 189 ? 6.138 6.762 4.746 1.00 91.56 189 ASP A O 1
ATOM 1445 N N . ASN A 1 190 ? 7.690 7.071 3.154 1.00 94.81 190 ASN A N 1
ATOM 1446 C CA . ASN A 1 190 ? 6.772 6.924 2.034 1.00 94.81 190 ASN A CA 1
ATOM 1447 C C . ASN A 1 190 ? 6.302 5.479 1.830 1.00 94.81 190 ASN A C 1
ATOM 1449 O O . ASN A 1 190 ? 5.286 5.254 1.170 1.00 94.81 190 ASN A O 1
ATOM 1453 N N . SER A 1 191 ? 6.982 4.486 2.403 1.00 94.75 191 SER A N 1
ATOM 1454 C CA . SER A 1 191 ? 6.566 3.089 2.303 1.00 94.75 191 SER A CA 1
ATOM 1455 C C . SER A 1 191 ? 5.466 2.770 3.317 1.00 94.75 191 SER A C 1
ATOM 1457 O O . SER A 1 191 ? 4.398 2.302 2.926 1.00 94.75 191 SER A O 1
ATOM 1459 N N . ASN A 1 192 ? 5.654 3.117 4.590 1.00 96.25 192 ASN A N 1
ATOM 1460 C CA . ASN A 1 192 ? 4.627 3.023 5.626 1.00 96.25 192 ASN A CA 1
ATOM 1461 C C . ASN A 1 192 ? 3.395 3.858 5.260 1.00 96.25 192 ASN A C 1
ATOM 1463 O O . ASN A 1 192 ? 2.268 3.370 5.355 1.00 96.25 192 ASN A O 1
ATOM 1467 N N . THR A 1 193 ? 3.604 5.074 4.744 1.00 97.44 193 THR A N 1
ATOM 1468 C CA . THR A 1 193 ? 2.513 5.933 4.261 1.00 97.44 193 THR A CA 1
ATOM 1469 C C . THR A 1 193 ? 1.715 5.257 3.144 1.00 97.44 193 THR A C 1
ATOM 1471 O O . THR A 1 193 ? 0.488 5.266 3.201 1.00 97.44 193 THR A O 1
ATOM 1474 N N . GLN A 1 194 ? 2.371 4.598 2.178 1.00 98.19 194 GLN A N 1
ATOM 1475 C CA . GLN A 1 194 ? 1.696 3.842 1.111 1.00 98.19 194 GLN A CA 1
ATOM 1476 C C . GLN A 1 194 ? 0.763 2.757 1.665 1.00 98.19 194 GLN A C 1
ATOM 1478 O O . GLN A 1 194 ? -0.381 2.635 1.228 1.00 98.19 194 GLN A O 1
ATOM 1483 N N . PHE A 1 195 ? 1.244 1.952 2.613 1.00 98.44 195 PHE A N 1
ATOM 1484 C CA . PHE A 1 195 ? 0.444 0.874 3.195 1.00 98.44 195 PHE A CA 1
ATOM 1485 C C . PHE A 1 195 ? -0.713 1.413 4.038 1.00 98.44 195 PHE A C 1
ATOM 1487 O O . PHE A 1 195 ? -1.839 0.930 3.894 1.00 98.44 195 PHE A O 1
ATOM 1494 N N . ALA A 1 196 ? -0.465 2.454 4.835 1.00 98.38 196 ALA A N 1
ATOM 1495 C CA . ALA A 1 196 ? -1.490 3.084 5.653 1.00 98.38 196 ALA A CA 1
ATOM 1496 C C . ALA A 1 196 ? -2.630 3.660 4.800 1.00 98.38 196 ALA A C 1
ATOM 1498 O O . ALA A 1 196 ? -3.794 3.394 5.096 1.00 98.38 196 ALA A O 1
ATOM 1499 N N . VAL A 1 197 ? -2.336 4.384 3.708 1.00 98.38 197 VAL A N 1
ATOM 1500 C CA . VAL A 1 197 ? -3.397 4.950 2.851 1.00 98.38 197 VAL A CA 1
ATOM 1501 C C . VAL A 1 197 ? -4.207 3.871 2.133 1.00 98.38 197 VAL A C 1
ATOM 1503 O O . VAL A 1 197 ? -5.425 4.008 2.029 1.00 98.38 197 VAL A O 1
ATOM 1506 N N . LEU A 1 198 ? -3.572 2.777 1.694 1.00 97.81 198 LEU A N 1
ATOM 1507 C CA . LEU A 1 198 ? -4.273 1.639 1.087 1.00 97.81 198 LEU A CA 1
ATOM 1508 C C . LEU A 1 198 ? -5.209 0.964 2.096 1.00 97.81 198 LEU A C 1
ATOM 1510 O O . LEU A 1 198 ? -6.376 0.714 1.793 1.00 97.81 198 LEU A O 1
ATOM 1514 N N . ALA A 1 199 ? -4.716 0.702 3.307 1.00 97.62 199 ALA A N 1
ATOM 1515 C CA . ALA A 1 199 ? -5.508 0.084 4.361 1.00 97.62 199 ALA A CA 1
ATOM 1516 C C . ALA A 1 199 ? -6.664 0.982 4.815 1.00 97.62 199 ALA A C 1
ATOM 1518 O O . ALA A 1 199 ? -7.791 0.509 4.949 1.00 97.62 199 ALA A O 1
ATOM 1519 N N . LEU A 1 200 ? -6.417 2.283 4.997 1.00 97.38 200 LEU A N 1
ATOM 1520 C CA . LEU A 1 200 ? -7.453 3.250 5.353 1.00 97.38 200 LEU A CA 1
ATOM 1521 C C . LEU A 1 200 ? -8.509 3.379 4.256 1.00 97.38 200 LEU A C 1
ATOM 1523 O O . LEU A 1 200 ? -9.692 3.398 4.582 1.00 97.38 200 LEU A O 1
ATOM 1527 N N . TRP A 1 201 ? -8.113 3.413 2.979 1.00 94.81 201 TRP A N 1
ATOM 1528 C CA . TRP A 1 201 ? -9.051 3.442 1.854 1.00 94.81 201 TRP A CA 1
ATOM 1529 C C . TRP A 1 201 ? -10.031 2.270 1.903 1.00 94.81 201 TRP A C 1
ATOM 1531 O O . TRP A 1 201 ? -11.241 2.481 1.793 1.00 94.81 201 TRP A O 1
ATOM 1541 N N . VAL A 1 202 ? -9.507 1.059 2.107 1.00 91.25 202 VAL A N 1
ATOM 1542 C CA . VAL A 1 202 ? -10.298 -0.172 2.197 1.00 91.25 202 VAL A CA 1
ATOM 1543 C C . VAL A 1 202 ? -11.163 -0.187 3.457 1.00 91.25 202 VAL A C 1
ATOM 1545 O O . VAL A 1 202 ? -12.353 -0.469 3.376 1.00 91.25 202 VAL A O 1
ATOM 1548 N N . ALA A 1 203 ? -10.626 0.216 4.611 1.00 91.75 203 ALA A N 1
ATOM 1549 C CA . ALA A 1 203 ? -11.359 0.217 5.877 1.00 91.75 203 ALA A CA 1
ATOM 1550 C C . ALA A 1 203 ? -12.598 1.135 5.893 1.00 91.75 203 ALA A C 1
ATOM 1552 O O . ALA A 1 203 ? -13.459 0.980 6.764 1.00 91.75 203 ALA A O 1
ATOM 1553 N N . ARG A 1 204 ? -12.739 2.059 4.928 1.00 89.44 204 ARG A N 1
ATOM 1554 C CA . ARG A 1 204 ? -13.936 2.910 4.779 1.00 89.44 204 ARG A CA 1
ATOM 1555 C C . ARG A 1 204 ? -15.223 2.116 4.580 1.00 89.44 204 ARG A C 1
ATOM 1557 O O . ARG A 1 204 ? -16.273 2.601 4.989 1.00 89.44 204 ARG A O 1
ATOM 1564 N N . VAL A 1 205 ? -15.153 0.888 4.050 1.00 85.38 205 VAL A N 1
ATOM 1565 C CA . VAL A 1 205 ? -16.323 -0.012 3.943 1.00 85.38 205 VAL A CA 1
ATOM 1566 C C . VAL A 1 205 ? -16.932 -0.367 5.306 1.00 85.38 205 VAL A C 1
ATOM 1568 O O . VAL A 1 205 ? -18.041 -0.886 5.369 1.00 85.38 205 VAL A O 1
ATOM 1571 N N . HIS A 1 206 ? -16.221 -0.074 6.399 1.00 86.19 206 HIS A N 1
ATOM 1572 C CA . HIS A 1 206 ? -16.676 -0.244 7.772 1.00 86.19 206 HIS A CA 1
ATOM 1573 C C . HIS A 1 206 ? -17.074 1.083 8.447 1.00 86.19 206 HIS A C 1
ATOM 1575 O O . HIS A 1 206 ? -17.016 1.174 9.670 1.00 86.19 206 HIS A O 1
ATOM 1581 N N . ASP A 1 207 ? -17.491 2.110 7.704 1.00 85.25 207 ASP A N 1
ATOM 1582 C CA . ASP A 1 207 ? -18.056 3.371 8.232 1.00 85.25 207 ASP A CA 1
ATOM 1583 C C . ASP A 1 207 ? -17.110 4.211 9.110 1.00 85.25 207 ASP A C 1
ATOM 1585 O O . ASP A 1 207 ? -17.531 4.880 10.061 1.00 85.25 207 ASP A O 1
ATOM 1589 N N . ILE A 1 208 ? -15.812 4.190 8.811 1.00 88.06 208 ILE A N 1
ATOM 1590 C CA . ILE A 1 208 ? -14.811 4.983 9.536 1.00 88.06 208 ILE A CA 1
ATOM 1591 C C . ILE A 1 208 ? -14.513 6.256 8.737 1.00 88.06 208 ILE A C 1
ATOM 1593 O O . ILE A 1 208 ? -14.106 6.155 7.578 1.00 88.06 208 ILE A O 1
ATOM 1597 N N . PRO A 1 209 ? -14.672 7.459 9.321 1.00 90.56 209 PRO A N 1
ATOM 1598 C CA . PRO A 1 209 ? -14.526 8.724 8.601 1.00 90.56 209 PRO A CA 1
ATOM 1599 C C . PRO A 1 209 ? -13.054 9.145 8.451 1.00 90.56 209 PRO A C 1
ATOM 1601 O O . PRO A 1 209 ? -12.620 10.163 8.980 1.00 90.56 209 PRO A O 1
ATOM 1604 N N . VAL A 1 210 ? -12.270 8.353 7.720 1.00 92.81 210 VAL A N 1
ATOM 1605 C CA . VAL A 1 210 ? -10.813 8.539 7.554 1.00 92.81 210 VAL A CA 1
ATOM 1606 C C . VAL A 1 210 ? -10.434 9.447 6.381 1.00 92.81 210 VAL A C 1
ATOM 1608 O O . VAL A 1 210 ? -9.253 9.592 6.079 1.00 92.81 210 VAL A O 1
ATOM 1611 N N . ASP A 1 211 ? -11.405 10.097 5.733 1.00 93.12 211 ASP A N 1
ATOM 1612 C CA . ASP A 1 211 ? -11.166 11.011 4.608 1.00 93.12 211 ASP A CA 1
ATOM 1613 C C . ASP A 1 211 ? -10.144 12.100 4.954 1.00 93.12 211 ASP A C 1
ATOM 1615 O O . ASP A 1 211 ? -9.270 12.403 4.145 1.00 93.12 211 ASP A O 1
ATOM 1619 N N . TYR A 1 212 ? -10.206 12.641 6.176 1.00 92.69 212 TYR A N 1
ATOM 1620 C CA . TYR A 1 212 ? -9.218 13.602 6.666 1.00 92.69 212 TYR A CA 1
ATOM 1621 C C . TYR A 1 212 ? -7.790 13.049 6.567 1.00 92.69 212 TYR A C 1
ATOM 1623 O O . TYR A 1 212 ? -6.904 13.731 6.057 1.00 92.69 212 TYR A O 1
ATOM 1631 N N . CYS A 1 213 ? -7.575 11.799 6.987 1.00 95.12 213 CYS A N 1
ATOM 1632 C CA . CYS A 1 213 ? -6.261 11.165 6.947 1.00 95.12 213 CYS A CA 1
ATOM 1633 C C . CYS A 1 213 ? -5.755 10.986 5.512 1.00 95.12 213 CYS A C 1
ATOM 1635 O O . CYS A 1 213 ? -4.591 11.266 5.226 1.00 95.12 213 CYS A O 1
ATOM 1637 N N . LEU A 1 214 ? -6.636 10.566 4.599 1.00 96.00 214 LEU A N 1
ATOM 1638 C CA . LEU A 1 214 ? -6.305 10.382 3.182 1.00 96.00 214 LEU A CA 1
ATOM 1639 C C . LEU A 1 214 ? -5.939 11.709 2.501 1.00 96.00 214 LEU A C 1
ATOM 1641 O O . LEU A 1 214 ? -4.996 11.775 1.717 1.00 96.00 214 LEU A O 1
ATOM 1645 N N . LEU A 1 215 ? -6.662 12.781 2.825 1.00 94.69 215 LEU A N 1
ATOM 1646 C CA . LEU A 1 215 ? -6.396 14.118 2.296 1.00 94.69 215 LEU A CA 1
ATOM 1647 C C . LEU A 1 215 ? -5.148 14.756 2.925 1.00 94.69 215 LEU A C 1
ATOM 1649 O O . LEU A 1 215 ? -4.447 15.518 2.264 1.00 94.69 215 LEU A O 1
ATOM 1653 N N . LEU A 1 216 ? -4.820 14.419 4.173 1.00 94.44 216 LEU A N 1
ATOM 1654 C CA . LEU A 1 216 ? -3.571 14.852 4.795 1.00 94.44 216 LEU A CA 1
ATOM 1655 C C . LEU A 1 216 ? -2.353 14.146 4.171 1.00 94.44 216 LEU A C 1
ATOM 1657 O O . LEU A 1 216 ? -1.321 14.782 3.961 1.00 94.44 216 LEU A O 1
ATOM 1661 N N . ALA A 1 217 ? -2.499 12.881 3.766 1.00 95.62 217 ALA A N 1
ATOM 1662 C CA . ALA A 1 217 ? -1.485 12.179 2.979 1.00 95.62 217 ALA A CA 1
ATOM 1663 C C . ALA A 1 217 ? -1.303 12.796 1.577 1.00 95.62 217 ALA A C 1
ATOM 1665 O O . ALA A 1 217 ? -0.196 12.848 1.048 1.00 95.62 217 ALA A O 1
ATOM 1666 N N . GLU A 1 218 ? -2.367 13.324 0.965 1.00 95.44 218 GLU A N 1
ATOM 1667 C CA . GLU A 1 218 ? -2.237 14.094 -0.278 1.00 95.44 218 GLU A CA 1
ATOM 1668 C C . GLU A 1 218 ? -1.354 15.325 -0.081 1.00 95.44 218 GLU A C 1
ATOM 1670 O O . GLU A 1 218 ? -0.455 15.582 -0.881 1.00 95.44 218 GLU A O 1
ATOM 1675 N N . TRP A 1 219 ? -1.614 16.089 0.983 1.00 94.56 219 TRP A N 1
ATOM 1676 C CA . TRP A 1 219 ? -0.814 17.259 1.317 1.00 94.56 219 TRP A CA 1
ATOM 1677 C C . TRP A 1 219 ? 0.656 16.874 1.529 1.00 94.56 219 TRP A C 1
ATOM 1679 O O . TRP A 1 219 ? 1.536 17.522 0.958 1.00 94.56 219 TRP A O 1
ATOM 1689 N N . HIS A 1 220 ? 0.913 15.779 2.253 1.00 93.62 220 HIS A N 1
ATOM 1690 C CA . HIS A 1 220 ? 2.249 15.208 2.424 1.00 93.62 220 HIS A CA 1
ATOM 1691 C C . HIS A 1 220 ? 2.943 14.997 1.073 1.00 93.62 220 HIS A C 1
ATOM 1693 O O . HIS A 1 220 ? 3.989 15.585 0.810 1.00 93.62 220 HIS A O 1
ATOM 1699 N N . PHE A 1 221 ? 2.346 14.226 0.160 1.00 95.56 221 PHE A N 1
ATOM 1700 C CA . PHE A 1 221 ? 2.992 13.926 -1.120 1.00 95.56 221 PHE A CA 1
ATOM 1701 C C . PHE A 1 221 ? 3.140 15.156 -2.019 1.00 95.56 221 PHE A C 1
ATOM 1703 O O . PHE A 1 221 ? 4.159 15.304 -2.691 1.00 95.56 221 PHE A O 1
ATOM 1710 N N . ARG A 1 222 ? 2.176 16.083 -2.006 1.00 94.69 222 ARG A N 1
ATOM 1711 C CA . ARG A 1 222 ? 2.271 17.328 -2.786 1.00 94.69 222 ARG A CA 1
ATOM 1712 C C . ARG A 1 222 ? 3.411 18.232 -2.324 1.00 94.69 222 ARG A C 1
ATOM 1714 O O . ARG A 1 222 ? 4.005 18.909 -3.156 1.00 94.69 222 ARG A O 1
ATOM 1721 N N . THR A 1 223 ? 3.701 18.257 -1.025 1.00 91.38 223 THR A N 1
ATOM 1722 C CA . THR A 1 223 ? 4.717 19.144 -0.432 1.00 91.38 223 THR A CA 1
ATOM 1723 C C . THR A 1 223 ? 6.119 18.543 -0.399 1.00 91.38 223 THR A C 1
ATOM 1725 O O . THR A 1 223 ? 7.087 19.276 -0.216 1.00 91.38 223 THR A O 1
ATOM 1728 N N . THR A 1 224 ? 6.241 17.233 -0.614 1.00 91.62 224 THR A N 1
ATOM 1729 C CA . THR A 1 224 ? 7.504 16.489 -0.467 1.00 91.62 224 THR A CA 1
ATOM 1730 C C . THR A 1 224 ? 8.045 15.939 -1.788 1.00 91.62 224 THR A C 1
ATOM 1732 O O . THR A 1 224 ? 9.111 15.325 -1.809 1.00 91.62 224 THR A O 1
ATOM 1735 N N . GLN A 1 225 ? 7.348 16.165 -2.909 1.00 94.44 225 GLN A N 1
ATOM 1736 C CA . GLN A 1 225 ? 7.835 15.749 -4.224 1.00 94.44 225 GLN A CA 1
ATOM 1737 C C . GLN A 1 225 ? 9.106 16.521 -4.596 1.00 94.44 225 GLN A C 1
ATOM 1739 O O . GLN A 1 225 ? 9.136 17.753 -4.564 1.00 94.44 225 GLN A O 1
ATOM 1744 N N . HIS A 1 226 ? 10.143 15.805 -5.023 1.00 92.62 226 HIS A N 1
ATOM 1745 C CA . HIS A 1 226 ? 11.360 16.432 -5.524 1.00 92.62 226 HIS A CA 1
ATOM 1746 C C . HIS A 1 226 ? 11.134 17.068 -6.904 1.00 92.62 226 HIS A C 1
ATOM 1748 O O . HIS A 1 226 ? 10.238 16.692 -7.663 1.00 92.62 226 HIS A O 1
ATOM 1754 N N . SER A 1 227 ? 12.008 18.005 -7.281 1.00 92.44 227 SER A N 1
ATOM 1755 C CA . SER A 1 227 ? 11.959 18.686 -8.585 1.00 92.44 227 SER A CA 1
ATOM 1756 C C . SER A 1 227 ? 12.064 17.735 -9.785 1.00 92.44 227 SER A C 1
ATOM 1758 O O . SER A 1 227 ? 11.538 18.041 -10.852 1.00 92.44 227 SER A O 1
ATOM 1760 N N . ASN A 1 228 ? 12.687 16.565 -9.611 1.00 92.44 228 ASN A N 1
ATOM 1761 C CA . ASN A 1 228 ? 12.769 15.511 -10.627 1.00 92.44 228 ASN A CA 1
ATOM 1762 C C . ASN A 1 228 ? 11.495 14.646 -10.737 1.00 92.44 228 ASN A C 1
ATOM 1764 O O . ASN A 1 228 ? 11.467 13.714 -11.535 1.00 92.44 228 ASN A O 1
ATOM 1768 N N . GLY A 1 229 ? 10.462 14.926 -9.936 1.00 96.62 229 GLY A N 1
ATOM 1769 C CA . GLY A 1 229 ? 9.183 14.217 -9.942 1.00 96.62 229 GLY A CA 1
ATOM 1770 C C . GLY A 1 229 ? 9.094 12.999 -9.027 1.00 96.62 229 GLY A C 1
ATOM 1771 O O . GLY A 1 229 ? 7.995 12.479 -8.841 1.00 96.62 229 GLY A O 1
ATOM 1772 N N . GLY A 1 230 ? 10.207 12.545 -8.454 1.00 96.12 230 GLY A N 1
ATOM 1773 C CA . GLY A 1 230 ? 10.222 11.390 -7.564 1.00 96.12 230 GLY A CA 1
ATOM 1774 C C . GLY A 1 230 ? 10.043 11.749 -6.088 1.00 96.12 230 GLY A C 1
ATOM 1775 O O . GLY A 1 230 ? 10.125 12.913 -5.689 1.00 96.12 230 GLY A O 1
ATOM 1776 N N . TRP A 1 231 ? 9.859 10.713 -5.274 1.00 95.06 231 TRP A N 1
ATOM 1777 C CA . TRP A 1 231 ? 9.906 10.789 -3.813 1.00 95.06 231 TRP A CA 1
ATOM 1778 C C . TRP A 1 231 ? 11.012 9.890 -3.272 1.00 95.06 231 TRP A C 1
ATOM 1780 O O . TRP A 1 231 ? 11.301 8.836 -3.843 1.00 95.06 231 TRP A O 1
ATOM 1790 N N . ASN A 1 232 ? 11.641 10.322 -2.184 1.00 91.12 232 ASN A N 1
ATOM 1791 C CA . ASN A 1 232 ? 12.640 9.558 -1.445 1.00 91.12 232 ASN A CA 1
ATOM 1792 C C . ASN A 1 232 ? 11.991 8.631 -0.407 1.00 91.12 232 ASN A C 1
ATOM 1794 O O . ASN A 1 232 ? 10.771 8.531 -0.339 1.00 91.12 232 ASN A O 1
ATOM 1798 N N . TYR A 1 233 ? 12.790 7.904 0.374 1.00 89.88 233 TYR A N 1
ATOM 1799 C CA . TYR A 1 233 ? 12.252 7.014 1.403 1.00 89.88 233 TYR A CA 1
ATOM 1800 C C . TYR A 1 233 ? 11.688 7.787 2.606 1.00 89.88 233 TYR A C 1
ATOM 1802 O O . TYR A 1 233 ? 10.501 7.660 2.897 1.00 89.88 233 TYR A O 1
ATOM 1810 N N . GLY A 1 234 ? 12.507 8.610 3.272 1.00 81.62 234 GLY A N 1
ATOM 1811 C CA . GLY A 1 234 ? 12.124 9.342 4.484 1.00 81.62 234 GLY A CA 1
ATOM 1812 C C . GLY A 1 234 ? 12.201 10.866 4.364 1.00 81.62 234 GLY A C 1
ATOM 1813 O O . GLY A 1 234 ? 12.956 11.422 3.564 1.00 81.62 234 GLY A O 1
ATOM 1814 N N . LEU A 1 235 ? 11.461 11.554 5.234 1.00 65.88 235 LEU A N 1
ATOM 1815 C CA . LEU A 1 235 ? 11.516 13.007 5.378 1.00 65.88 235 LEU A CA 1
ATOM 1816 C C . LEU A 1 235 ? 12.706 13.431 6.252 1.00 65.88 235 LEU A C 1
ATOM 1818 O O . LEU A 1 235 ? 12.538 13.802 7.410 1.00 65.88 235 LEU A O 1
ATOM 1822 N N . ASN A 1 236 ? 13.930 13.405 5.722 1.00 54.88 236 ASN A N 1
ATOM 1823 C CA . ASN A 1 236 ? 15.043 14.114 6.367 1.00 54.88 236 ASN A CA 1
ATOM 1824 C C . ASN A 1 236 ? 14.852 15.630 6.180 1.00 54.88 236 ASN A C 1
ATOM 1826 O O . ASN A 1 236 ? 15.483 16.256 5.328 1.00 54.88 236 ASN A O 1
ATOM 1830 N N . LEU A 1 237 ? 13.956 16.222 6.974 1.00 48.88 237 LEU A N 1
ATOM 1831 C CA . LEU A 1 237 ? 13.726 17.665 7.057 1.00 48.88 237 LEU A CA 1
ATOM 1832 C C . LEU A 1 237 ? 14.929 18.340 7.749 1.00 48.88 237 LEU A C 1
ATOM 1834 O O . LEU A 1 237 ? 14.826 18.769 8.893 1.00 48.88 237 LEU A O 1
ATOM 1838 N N . GLY A 1 238 ? 16.090 18.401 7.082 1.00 35.88 238 GLY A N 1
ATOM 1839 C CA . GLY A 1 238 ? 17.233 19.203 7.551 1.00 35.88 238 GLY A CA 1
ATOM 1840 C C . GLY A 1 238 ? 18.656 18.667 7.333 1.00 35.88 238 GLY A C 1
ATOM 1841 O O . GLY A 1 238 ? 19.582 19.264 7.875 1.00 35.88 238 GLY A O 1
ATOM 1842 N N . GLY A 1 239 ? 18.877 17.583 6.577 1.00 37.34 239 GLY A N 1
ATOM 1843 C CA . GLY A 1 239 ? 20.223 17.022 6.334 1.00 37.34 239 GLY A CA 1
ATOM 1844 C C . GLY A 1 239 ? 20.754 17.228 4.902 1.00 37.34 239 GLY A C 1
ATOM 1845 O O . GLY A 1 239 ? 19.950 17.337 3.972 1.00 37.34 239 GLY A O 1
ATOM 1846 N N . PRO A 1 240 ? 22.087 17.264 4.681 1.00 39.41 240 PRO A N 1
ATOM 1847 C CA . PRO A 1 240 ? 22.662 17.326 3.339 1.00 39.41 240 PRO A CA 1
ATOM 1848 C C . PRO A 1 240 ? 22.362 16.020 2.589 1.00 39.41 240 PRO A C 1
ATOM 1850 O O . PRO A 1 240 ? 22.776 14.952 3.022 1.00 39.41 240 PRO A O 1
ATOM 1853 N N . ALA A 1 241 ? 21.616 16.146 1.485 1.00 47.16 241 ALA A N 1
ATOM 1854 C CA . ALA A 1 241 ? 21.098 15.072 0.633 1.00 47.16 241 ALA A CA 1
ATOM 1855 C C . ALA A 1 241 ? 20.390 13.946 1.415 1.00 47.16 241 ALA A C 1
ATOM 1857 O O . ALA A 1 241 ? 20.984 12.927 1.754 1.00 47.16 241 ALA A O 1
ATOM 1858 N N . GLY A 1 242 ? 19.082 14.104 1.661 1.00 60.56 242 GLY A N 1
ATOM 1859 C CA . GLY A 1 242 ? 18.229 12.945 1.953 1.00 60.56 242 GLY A CA 1
ATOM 1860 C C . GLY A 1 242 ? 18.355 11.877 0.856 1.00 60.56 242 GLY A C 1
ATOM 1861 O O . GLY A 1 242 ? 18.831 12.181 -0.241 1.00 60.56 242 GLY A O 1
ATOM 1862 N N . ASP A 1 243 ? 17.931 10.641 1.149 1.00 73.69 243 ASP A N 1
ATOM 1863 C CA . ASP A 1 243 ? 18.002 9.528 0.192 1.00 73.69 243 ASP A CA 1
ATOM 1864 C C . ASP A 1 243 ? 17.504 9.960 -1.197 1.00 73.69 243 ASP A C 1
ATOM 1866 O O . ASP A 1 243 ? 16.531 10.719 -1.291 1.00 73.69 243 ASP A O 1
ATOM 1870 N N . PRO A 1 244 ? 18.148 9.528 -2.293 1.00 87.62 244 PRO A N 1
ATOM 1871 C CA . PRO A 1 244 ? 17.683 9.889 -3.620 1.00 87.62 244 PRO A CA 1
ATOM 1872 C C . PRO A 1 244 ? 16.264 9.348 -3.844 1.00 87.62 244 PRO A C 1
ATOM 1874 O O . PRO A 1 244 ? 15.920 8.278 -3.330 1.00 87.62 244 PRO A O 1
ATOM 1877 N N . PRO A 1 245 ? 15.435 10.036 -4.649 1.00 93.19 245 PRO A N 1
ATOM 1878 C CA . PRO A 1 245 ? 14.148 9.496 -5.039 1.00 93.19 245 PRO A CA 1
ATOM 1879 C C . PRO A 1 245 ? 14.256 8.097 -5.648 1.00 93.19 245 PRO A C 1
ATOM 1881 O O . PRO A 1 245 ? 15.150 7.836 -6.457 1.00 93.19 245 PRO A O 1
ATOM 1884 N N . THR A 1 246 ? 13.334 7.204 -5.287 1.00 95.38 246 THR A N 1
ATOM 1885 C CA . THR A 1 246 ? 13.319 5.818 -5.777 1.00 95.38 246 THR A CA 1
ATOM 1886 C C . THR A 1 246 ? 12.026 5.503 -6.534 1.00 95.38 246 THR A C 1
ATOM 1888 O O . THR A 1 246 ? 11.000 6.162 -6.324 1.00 95.38 246 THR A O 1
ATOM 1891 N N . PRO A 1 247 ? 12.027 4.495 -7.428 1.00 97.69 247 PRO A N 1
ATOM 1892 C CA . PRO A 1 247 ? 10.832 4.137 -8.191 1.00 97.69 247 PRO A CA 1
ATOM 1893 C C . PRO A 1 247 ? 9.675 3.666 -7.300 1.00 97.69 247 PRO A C 1
ATOM 1895 O O . PRO A 1 247 ? 8.542 4.093 -7.496 1.00 97.69 247 PRO A O 1
ATOM 1898 N N . SER A 1 248 ? 9.954 2.858 -6.270 1.00 97.25 248 SER A N 1
ATOM 1899 C CA . SER A 1 248 ? 8.931 2.372 -5.334 1.00 97.25 248 SER A CA 1
ATOM 1900 C C . SER A 1 248 ? 8.289 3.506 -4.536 1.00 97.25 248 SER A C 1
ATOM 1902 O O . SER A 1 248 ? 7.067 3.566 -4.442 1.00 97.25 248 SER A O 1
ATOM 1904 N N . MET A 1 249 ? 9.082 4.450 -4.023 1.00 97.50 249 MET A N 1
ATOM 1905 C CA . MET A 1 249 ? 8.552 5.598 -3.272 1.00 97.50 249 MET A CA 1
ATOM 1906 C C . MET A 1 249 ? 7.813 6.581 -4.180 1.00 97.50 249 MET A C 1
ATOM 1908 O O . MET A 1 249 ? 6.837 7.207 -3.773 1.00 97.50 249 MET A O 1
ATOM 1912 N N . THR A 1 250 ? 8.209 6.662 -5.450 1.00 98.44 250 THR A N 1
ATOM 1913 C CA . THR A 1 250 ? 7.459 7.430 -6.447 1.00 98.44 250 THR A CA 1
ATOM 1914 C C . THR A 1 250 ? 6.091 6.811 -6.729 1.00 98.44 250 THR A C 1
ATOM 1916 O O . THR A 1 250 ? 5.101 7.534 -6.857 1.00 98.44 250 THR A O 1
ATOM 1919 N N . CYS A 1 251 ? 5.994 5.478 -6.743 1.00 98.75 251 CYS A N 1
ATOM 1920 C CA . CYS A 1 251 ? 4.700 4.806 -6.764 1.00 98.75 251 CYS A CA 1
ATOM 1921 C C . CYS A 1 251 ? 3.875 5.088 -5.497 1.00 98.75 251 CYS A C 1
ATOM 1923 O O . CYS A 1 251 ? 2.672 5.315 -5.625 1.00 98.75 251 CYS A O 1
ATOM 1925 N N . SER A 1 252 ? 4.492 5.150 -4.307 1.00 98.44 252 SER A N 1
ATOM 1926 C CA . SER A 1 252 ? 3.797 5.549 -3.071 1.00 98.44 252 SER A CA 1
ATOM 1927 C C . SER A 1 252 ? 3.115 6.909 -3.212 1.00 98.44 252 SER A C 1
ATOM 1929 O O . SER A 1 252 ? 1.927 7.035 -2.910 1.00 98.44 252 SER A O 1
ATOM 1931 N N . GLY A 1 253 ? 3.842 7.907 -3.730 1.00 98.25 253 GLY A N 1
ATOM 1932 C CA . GLY A 1 253 ? 3.299 9.245 -3.958 1.00 98.25 253 GLY A CA 1
ATOM 1933 C C . GLY A 1 253 ? 2.142 9.255 -4.950 1.00 98.25 253 GLY A C 1
ATOM 1934 O O . GLY A 1 253 ? 1.091 9.833 -4.674 1.00 98.25 253 GLY A O 1
ATOM 1935 N N . LEU A 1 254 ? 2.278 8.537 -6.068 1.00 98.75 254 LEU A N 1
ATOM 1936 C CA . LEU A 1 254 ? 1.196 8.383 -7.044 1.00 98.75 254 LEU A CA 1
ATOM 1937 C C . LEU A 1 254 ? -0.052 7.723 -6.443 1.00 98.75 254 LEU A C 1
ATOM 1939 O O . LEU A 1 254 ? -1.160 8.190 -6.711 1.00 98.75 254 LEU A O 1
ATOM 1943 N N . LEU A 1 255 ? 0.099 6.679 -5.624 1.00 98.56 255 LEU A N 1
ATOM 1944 C CA . LEU A 1 255 ? -1.032 6.035 -4.947 1.00 98.56 255 LEU A CA 1
ATOM 1945 C C . LEU A 1 255 ? -1.703 6.977 -3.944 1.00 98.56 255 LEU A C 1
ATOM 1947 O O . LEU A 1 255 ? -2.930 7.060 -3.930 1.00 98.56 255 LEU A O 1
ATOM 1951 N N . GLY A 1 256 ? -0.929 7.734 -3.162 1.00 97.81 256 GLY A N 1
ATOM 1952 C CA . GLY A 1 256 ? -1.470 8.739 -2.244 1.00 97.81 256 GLY A CA 1
ATOM 1953 C C . GLY A 1 256 ? -2.291 9.816 -2.960 1.00 97.81 256 GLY A C 1
ATOM 1954 O O . GLY A 1 256 ? -3.411 10.119 -2.545 1.00 97.81 256 GLY A O 1
ATOM 1955 N N . LEU A 1 257 ? -1.784 10.338 -4.083 1.00 98.00 257 LEU A N 1
ATOM 1956 C CA . LEU A 1 257 ? -2.508 11.311 -4.910 1.00 98.00 257 LEU A CA 1
ATOM 1957 C C . LEU A 1 257 ? -3.787 10.717 -5.526 1.00 98.00 257 LEU A C 1
ATOM 1959 O O . LEU A 1 257 ? -4.829 11.375 -5.519 1.00 98.00 257 LEU A O 1
ATOM 1963 N N . ALA A 1 258 ? -3.737 9.474 -6.014 1.00 96.69 258 ALA A N 1
ATOM 1964 C CA . ALA A 1 258 ? -4.896 8.797 -6.600 1.00 96.69 258 ALA A CA 1
ATOM 1965 C C . ALA A 1 258 ? -6.006 8.537 -5.583 1.00 96.69 258 ALA A C 1
ATOM 1967 O O . ALA A 1 258 ? -7.177 8.813 -5.852 1.00 96.69 258 ALA A O 1
ATOM 1968 N N . ILE A 1 259 ? -5.634 8.044 -4.403 1.00 95.56 259 ILE A N 1
ATOM 1969 C CA . ILE A 1 259 ? -6.560 7.787 -3.302 1.00 95.56 259 ILE A CA 1
ATOM 1970 C C . ILE A 1 259 ? -7.252 9.086 -2.888 1.00 95.56 259 ILE A C 1
ATOM 1972 O O . ILE A 1 259 ? -8.478 9.139 -2.828 1.00 95.56 259 ILE A O 1
ATOM 1976 N N . ALA A 1 260 ? -6.497 10.167 -2.697 1.00 93.56 260 ALA A N 1
ATOM 1977 C CA . ALA A 1 260 ? -7.066 11.462 -2.343 1.00 93.56 260 ALA A CA 1
ATOM 1978 C C . ALA A 1 260 ? -7.983 12.037 -3.432 1.00 93.56 260 ALA A C 1
ATOM 1980 O O . ALA A 1 260 ? -9.040 12.597 -3.132 1.00 93.56 260 ALA A O 1
ATOM 1981 N N . TYR A 1 261 ? -7.618 11.873 -4.705 1.00 92.94 261 TYR A N 1
ATOM 1982 C CA . TYR A 1 261 ? -8.477 12.241 -5.828 1.00 92.94 261 TYR A CA 1
ATOM 1983 C C . TYR A 1 261 ? -9.800 11.460 -5.809 1.00 92.94 261 TYR A C 1
ATOM 1985 O O . TYR A 1 261 ? -10.868 12.060 -5.961 1.00 92.94 261 TYR A O 1
ATOM 1993 N N . GLY A 1 262 ? -9.744 10.146 -5.563 1.00 91.88 262 GLY A N 1
ATOM 1994 C CA . GLY A 1 262 ? -10.916 9.294 -5.356 1.00 91.88 262 GLY A CA 1
ATOM 1995 C C . GLY A 1 262 ? -11.798 9.793 -4.208 1.00 91.88 262 GLY A C 1
ATOM 1996 O O . GLY A 1 262 ? -12.991 10.020 -4.412 1.00 91.88 262 GLY A O 1
ATOM 1997 N N . THR A 1 263 ? -11.196 10.083 -3.051 1.00 91.12 263 THR A N 1
ATOM 1998 C CA . THR A 1 263 ? -11.885 10.633 -1.871 1.00 91.12 263 THR A CA 1
ATOM 1999 C C . THR A 1 263 ? -12.623 11.930 -2.203 1.00 91.12 263 THR A C 1
ATOM 2001 O O . THR A 1 263 ? -13.818 12.053 -1.938 1.00 91.12 263 THR A O 1
ATOM 2004 N N . LYS A 1 264 ? -11.960 12.895 -2.858 1.00 89.50 264 LYS A N 1
ATOM 2005 C CA . LYS A 1 264 ? -12.585 14.174 -3.251 1.00 89.50 264 LYS A CA 1
ATOM 2006 C C . LYS A 1 264 ? -13.757 13.979 -4.210 1.00 89.50 264 LYS A C 1
ATOM 2008 O O . LYS A 1 264 ? -14.761 14.688 -4.112 1.00 89.50 264 LYS A O 1
ATOM 2013 N N . ARG A 1 265 ? -13.647 13.035 -5.150 1.00 87.12 265 ARG A N 1
ATOM 2014 C CA . ARG A 1 265 ? -14.731 12.725 -6.093 1.00 87.12 265 ARG A CA 1
ATOM 2015 C C . ARG A 1 265 ? -15.942 12.123 -5.392 1.00 87.12 265 ARG A C 1
ATOM 2017 O O . ARG A 1 265 ? -17.060 12.540 -5.692 1.00 87.12 265 ARG A O 1
ATOM 2024 N N . GLU A 1 266 ? -15.730 11.194 -4.465 1.00 86.00 266 GLU A N 1
ATOM 2025 C CA . GLU A 1 266 ? -16.804 10.593 -3.667 1.00 86.00 266 GLU A CA 1
ATOM 2026 C C . GLU A 1 266 ? -17.494 11.637 -2.780 1.00 86.00 266 GLU A C 1
ATOM 2028 O O . GLU A 1 266 ? -18.723 11.723 -2.785 1.00 86.00 266 GLU A O 1
ATOM 2033 N N . GLN A 1 267 ? -16.733 12.513 -2.112 1.00 82.88 267 GLN A N 1
ATOM 2034 C CA . GLN A 1 267 ? -17.293 13.620 -1.327 1.00 82.88 267 GLN A CA 1
ATOM 2035 C C . GLN A 1 267 ? -18.146 14.563 -2.185 1.00 82.88 267 GLN A C 1
ATOM 2037 O O . GLN A 1 267 ? -19.279 14.892 -1.828 1.00 82.88 267 GLN A O 1
ATOM 2042 N N . ALA A 1 268 ? -17.642 14.969 -3.353 1.00 79.38 268 ALA A N 1
ATOM 2043 C CA . ALA A 1 268 ? -18.386 15.826 -4.271 1.00 79.38 268 ALA A CA 1
ATOM 2044 C C . ALA A 1 268 ? -19.659 15.149 -4.812 1.00 79.38 268 ALA A C 1
ATOM 2046 O O . ALA A 1 268 ? -20.680 15.818 -4.984 1.00 79.38 268 ALA A O 1
ATOM 2047 N N . ALA A 1 269 ? -19.623 13.838 -5.070 1.00 80.00 269 ALA A N 1
ATOM 2048 C CA . ALA A 1 269 ? -20.795 13.068 -5.481 1.00 80.00 269 ALA A CA 1
ATOM 2049 C C . ALA A 1 269 ? -21.840 12.972 -4.356 1.00 80.00 269 ALA A C 1
ATOM 2051 O O . ALA A 1 269 ? -23.015 13.247 -4.601 1.00 80.00 269 ALA A O 1
ATOM 2052 N N . SER A 1 270 ? -21.415 12.681 -3.122 1.00 76.06 270 SER A N 1
ATOM 2053 C CA . SER A 1 270 ? -22.291 12.631 -1.943 1.00 76.06 270 SER A CA 1
ATOM 2054 C C . SER A 1 270 ? -23.004 13.965 -1.699 1.00 76.06 270 SER A C 1
ATOM 2056 O O . SER A 1 270 ? -24.210 13.988 -1.459 1.00 76.06 270 SER A O 1
ATOM 2058 N N . LEU A 1 271 ? -22.282 15.087 -1.808 1.00 71.06 271 LEU A N 1
ATOM 2059 C CA . LEU A 1 271 ? -22.860 16.427 -1.654 1.00 71.06 271 LEU A CA 1
ATOM 2060 C C . LEU A 1 271 ? -23.902 16.738 -2.739 1.00 71.06 271 LEU A C 1
ATOM 2062 O O . LEU A 1 271 ? -24.926 17.355 -2.456 1.00 71.06 271 LEU A O 1
ATOM 2066 N N . ARG A 1 272 ? -23.668 16.297 -3.982 1.00 73.19 272 ARG A N 1
ATOM 2067 C CA . ARG A 1 272 ? -24.630 16.461 -5.088 1.00 73.19 272 ARG A CA 1
ATOM 2068 C C . ARG A 1 272 ? -25.883 15.611 -4.913 1.00 73.19 272 ARG A C 1
ATOM 2070 O O . ARG A 1 272 ? -26.955 16.050 -5.310 1.00 73.19 272 ARG A O 1
ATOM 2077 N N . ALA A 1 273 ? -25.750 14.427 -4.321 1.00 73.31 273 ALA A N 1
ATOM 2078 C CA . ALA A 1 273 ? -26.862 13.524 -4.037 1.00 73.31 273 ALA A CA 1
ATOM 2079 C C . ALA A 1 273 ? -27.704 13.947 -2.815 1.00 73.31 273 ALA A C 1
ATOM 2081 O O . ALA A 1 273 ? -28.652 13.253 -2.463 1.00 73.31 273 ALA A O 1
ATOM 2082 N N . GLY A 1 274 ? -27.378 15.069 -2.158 1.00 60.81 274 GLY A N 1
ATOM 2083 C CA . GLY A 1 274 ? -28.099 15.542 -0.975 1.00 60.81 274 GLY A CA 1
ATOM 2084 C C . GLY A 1 274 ? -27.783 14.771 0.311 1.00 60.81 274 GLY A C 1
ATOM 2085 O O . GLY A 1 274 ? -28.564 14.856 1.258 1.00 60.81 274 GLY A O 1
ATOM 2086 N N . GLY A 1 275 ? -26.664 14.033 0.358 1.00 59.72 275 GLY A N 1
ATOM 2087 C CA . GLY A 1 275 ? -26.159 13.417 1.592 1.00 59.72 275 GLY A CA 1
ATOM 2088 C C . GLY A 1 275 ? -25.862 14.466 2.673 1.00 59.72 275 GLY A C 1
ATOM 2089 O O . GLY A 1 275 ? -25.642 15.623 2.322 1.00 59.72 275 GLY A O 1
ATOM 2090 N N . ASP A 1 276 ? -25.905 14.055 3.953 1.00 53.56 276 ASP A N 1
ATOM 2091 C CA . ASP A 1 276 ? -25.844 14.883 5.179 1.00 53.56 276 ASP A CA 1
ATOM 2092 C C . ASP A 1 276 ? -25.756 16.393 4.921 1.00 53.56 276 ASP A C 1
ATOM 2094 O O . ASP A 1 276 ? -24.676 16.956 4.701 1.00 53.56 276 ASP A O 1
ATOM 2098 N N . LYS A 1 277 ? -26.915 17.066 4.966 1.00 44.38 277 LYS A N 1
ATOM 2099 C CA . LYS A 1 277 ? -26.963 18.528 5.018 1.00 44.38 277 LYS A CA 1
ATOM 2100 C C . LYS A 1 277 ? -26.084 18.976 6.180 1.00 44.38 277 LYS A C 1
ATOM 2102 O O . LYS A 1 277 ? -26.326 18.608 7.322 1.00 44.38 277 LYS A O 1
ATOM 2107 N N . LEU A 1 278 ? -25.069 19.761 5.840 1.00 44.12 278 LEU A N 1
ATOM 2108 C CA . LEU A 1 278 ? -24.095 20.353 6.746 1.00 44.12 278 LEU A CA 1
ATOM 2109 C C . LEU A 1 278 ? -24.776 20.863 8.023 1.00 44.12 278 LEU A C 1
ATOM 2111 O O . LEU A 1 278 ? -25.564 21.811 7.965 1.00 44.12 278 LEU A O 1
ATOM 2115 N N . GLU A 1 279 ? -24.451 20.277 9.174 1.00 36.50 279 GLU A N 1
ATOM 2116 C CA . GLU A 1 279 ? -24.684 20.960 10.442 1.00 36.50 279 GLU A CA 1
ATOM 2117 C C . GLU A 1 279 ? -23.786 22.204 10.455 1.00 36.50 279 GLU A C 1
ATOM 2119 O O . GLU A 1 279 ? -22.560 22.112 10.509 1.00 36.50 279 GLU A O 1
ATOM 2124 N N . GLY A 1 280 ? -24.410 23.374 10.305 1.00 37.50 280 GLY A N 1
ATOM 2125 C CA . GLY A 1 280 ? -23.731 24.664 10.194 1.00 37.50 280 GLY A CA 1
ATOM 2126 C C . GLY A 1 280 ? -23.642 25.189 8.759 1.00 37.50 280 GLY A C 1
ATOM 2127 O O . GLY A 1 280 ? -22.596 25.104 8.128 1.00 37.50 280 GLY A O 1
ATOM 2128 N N . GLY A 1 281 ? -24.745 25.776 8.278 1.00 36.19 281 GLY A N 1
ATOM 2129 C CA . GLY A 1 281 ? -24.789 26.805 7.228 1.00 36.19 281 GLY A CA 1
ATOM 2130 C C . GLY A 1 281 ? -24.089 26.493 5.898 1.00 36.19 281 GLY A C 1
ATOM 2131 O O . GLY A 1 281 ? -22.877 26.620 5.790 1.00 36.19 281 GLY A O 1
ATOM 2132 N N . ALA A 1 282 ? -24.885 26.184 4.865 1.00 35.41 282 ALA A N 1
ATOM 2133 C CA . ALA A 1 282 ? -24.570 26.182 3.425 1.00 35.41 282 ALA A CA 1
ATOM 2134 C C . ALA A 1 282 ? -23.085 26.379 3.027 1.00 35.41 282 ALA A C 1
ATOM 2136 O O . ALA A 1 282 ? -22.703 27.369 2.397 1.00 35.41 282 ALA A O 1
ATOM 2137 N N . ALA A 1 283 ? -22.228 25.415 3.354 1.00 42.91 283 ALA A N 1
ATOM 2138 C CA . ALA A 1 283 ? -20.897 25.326 2.781 1.00 42.91 283 ALA A CA 1
ATOM 2139 C C . ALA A 1 283 ? -21.039 24.988 1.292 1.00 42.91 283 ALA A C 1
ATOM 2141 O O . ALA A 1 283 ? -21.605 23.960 0.917 1.00 42.91 283 ALA A O 1
ATOM 2142 N N . LYS A 1 284 ? -20.533 25.879 0.433 1.00 41.97 284 LYS A N 1
ATOM 2143 C CA . LYS A 1 284 ? -20.409 25.609 -1.002 1.00 41.97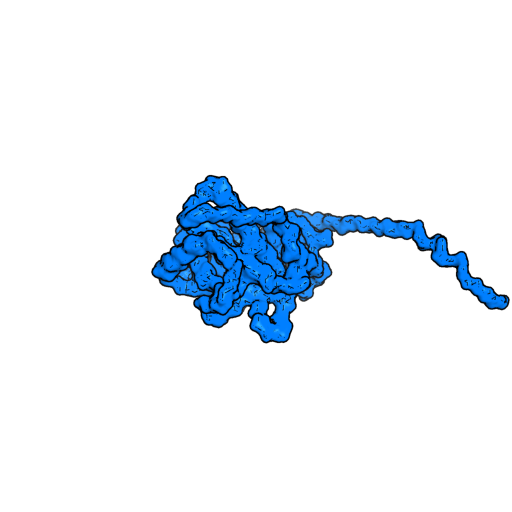 284 LYS A CA 1
ATOM 2144 C C . LYS A 1 284 ? -19.610 24.311 -1.198 1.00 41.97 284 LYS A C 1
ATOM 2146 O O . LYS A 1 284 ? -18.615 24.124 -0.492 1.00 41.97 284 LYS A O 1
ATOM 2151 N N . PRO A 1 285 ? -20.021 23.438 -2.134 1.00 43.62 285 PRO A N 1
ATOM 2152 C CA . PRO A 1 285 ? -19.330 22.182 -2.386 1.00 43.62 285 PRO A CA 1
ATOM 2153 C C . PRO A 1 285 ? -17.859 22.445 -2.704 1.00 43.62 285 PRO A C 1
ATOM 2155 O O . PRO A 1 285 ? -17.540 23.401 -3.421 1.00 43.62 285 PRO A O 1
ATOM 2158 N N . MET A 1 286 ? -16.968 21.592 -2.187 1.00 47.56 286 MET A N 1
ATOM 2159 C CA . MET A 1 286 ? -15.592 21.561 -2.673 1.00 47.56 286 MET A CA 1
ATOM 2160 C C . MET A 1 286 ? -15.669 21.355 -4.194 1.00 47.56 286 MET A C 1
ATOM 2162 O O . MET A 1 286 ? -16.383 20.447 -4.637 1.00 47.56 286 MET A O 1
ATOM 2166 N N . PRO A 1 287 ? -15.041 22.217 -5.014 1.00 49.25 287 PRO A N 1
ATOM 2167 C CA . PRO A 1 287 ? -15.057 22.024 -6.452 1.00 49.25 287 PRO A CA 1
ATOM 2168 C C . PRO A 1 287 ? -14.547 20.616 -6.750 1.00 49.25 287 PRO A C 1
ATOM 2170 O O . PRO A 1 287 ? -13.530 20.209 -6.183 1.00 49.25 287 PRO A O 1
ATOM 2173 N N . LEU A 1 288 ? -15.229 19.881 -7.639 1.00 51.75 288 LEU A N 1
ATOM 2174 C CA . LEU A 1 288 ? -14.598 18.713 -8.254 1.00 51.75 288 LEU A CA 1
ATOM 2175 C C . LEU A 1 288 ? -13.202 19.134 -8.725 1.00 51.75 288 LEU A C 1
ATOM 2177 O O . LEU A 1 288 ? -13.066 20.273 -9.198 1.00 51.75 288 LEU A O 1
ATOM 2181 N N . PRO A 1 289 ? -12.193 18.248 -8.655 1.00 56.38 289 PRO A N 1
ATOM 2182 C CA . PRO A 1 289 ? -10.974 18.469 -9.411 1.00 56.38 289 PRO A CA 1
ATOM 2183 C C . PRO A 1 289 ? -11.390 18.852 -10.835 1.00 56.38 289 PRO A C 1
ATOM 2185 O O . PRO A 1 289 ? -12.068 18.085 -11.516 1.00 56.38 289 PRO A O 1
ATOM 2188 N N . ARG A 1 290 ? -11.091 20.091 -11.248 1.00 51.78 290 ARG A N 1
ATOM 2189 C CA . ARG A 1 290 ? -11.510 20.633 -12.556 1.00 51.78 290 ARG A CA 1
ATOM 2190 C C . ARG A 1 290 ? -10.844 19.900 -13.727 1.00 51.78 290 ARG A C 1
ATOM 2192 O O . ARG A 1 290 ? -11.173 20.169 -14.876 1.00 51.78 290 ARG A O 1
ATOM 2199 N N . PHE A 1 291 ? -9.925 18.997 -13.412 1.00 60.09 291 PHE A N 1
ATOM 2200 C CA . PHE A 1 291 ? -8.977 18.368 -14.299 1.00 60.09 291 PHE A CA 1
ATOM 2201 C C . PHE A 1 291 ? -8.932 16.863 -14.020 1.00 60.09 291 PHE A C 1
ATOM 2203 O O . PHE A 1 291 ? -9.116 16.418 -12.880 1.00 60.09 291 PHE A O 1
ATOM 2210 N N . ASP A 1 292 ? -8.712 16.091 -15.080 1.00 83.81 292 ASP A N 1
ATOM 2211 C CA . ASP A 1 292 ? -8.378 14.673 -14.989 1.00 83.81 292 ASP A CA 1
ATOM 2212 C C . ASP A 1 292 ? -7.096 14.514 -14.157 1.00 83.81 292 ASP A C 1
ATOM 2214 O O . ASP A 1 292 ? -6.184 15.338 -14.275 1.00 83.81 292 ASP A O 1
ATOM 2218 N N . ILE A 1 293 ? -7.014 13.484 -13.314 1.00 91.12 293 ILE A N 1
ATOM 2219 C CA . ILE A 1 293 ? -5.836 13.254 -12.469 1.00 91.12 293 ILE A CA 1
ATOM 2220 C C . ILE A 1 293 ? -4.560 13.089 -13.311 1.00 91.12 293 ILE A C 1
ATOM 2222 O O . ILE A 1 293 ? -3.488 13.509 -12.887 1.00 91.12 293 ILE A O 1
ATOM 2226 N N . ASP A 1 294 ? -4.686 12.601 -14.547 1.00 90.12 294 ASP A N 1
ATOM 2227 C CA . ASP A 1 294 ? -3.580 12.473 -15.505 1.00 90.12 294 ASP A CA 1
ATOM 2228 C C . ASP A 1 294 ? -3.023 13.817 -16.008 1.00 90.12 294 ASP A C 1
ATOM 2230 O O . ASP A 1 294 ? -1.917 13.889 -16.552 1.00 90.12 294 ASP A O 1
ATOM 2234 N N . SER A 1 295 ? -3.768 14.906 -15.812 1.00 91.62 295 SER A N 1
ATOM 2235 C CA . SER A 1 295 ? -3.312 16.269 -16.104 1.00 91.62 295 SER A CA 1
ATOM 2236 C C . SER A 1 295 ? -2.740 17.000 -14.884 1.00 91.62 295 SER A C 1
ATOM 2238 O O . SER A 1 295 ? -2.275 18.134 -15.010 1.00 91.62 295 SER A O 1
ATOM 2240 N N . ASP A 1 296 ? -2.728 16.364 -13.705 1.00 94.88 296 ASP A N 1
ATOM 2241 C CA . ASP A 1 296 ? -2.049 16.900 -12.524 1.00 94.88 296 ASP A CA 1
ATOM 2242 C C . ASP A 1 296 ? -0.527 16.909 -12.758 1.00 94.88 296 ASP A C 1
ATOM 2244 O O . ASP A 1 296 ? 0.092 15.901 -13.105 1.00 94.88 296 ASP A O 1
ATOM 2248 N N . GLN A 1 297 ? 0.104 18.069 -12.562 1.00 95.81 297 GLN A N 1
ATOM 2249 C CA . GLN A 1 297 ? 1.533 18.240 -12.830 1.00 95.81 297 GLN A CA 1
ATOM 2250 C C . GLN A 1 297 ? 2.420 17.344 -11.954 1.00 95.81 297 GLN A C 1
ATOM 2252 O O . GLN A 1 297 ? 3.468 16.890 -12.414 1.00 95.81 297 GLN A O 1
ATOM 2257 N N . ALA A 1 298 ? 2.034 17.087 -10.698 1.00 96.62 298 ALA A N 1
ATOM 2258 C CA . ALA A 1 298 ? 2.791 16.194 -9.825 1.00 96.62 298 ALA A CA 1
ATOM 2259 C C . ALA A 1 298 ? 2.727 14.753 -10.343 1.00 96.62 298 ALA A C 1
ATOM 2261 O O . ALA A 1 298 ? 3.750 14.068 -10.372 1.00 96.62 298 ALA A O 1
ATOM 2262 N N . VAL A 1 299 ? 1.557 14.334 -10.833 1.00 98.25 299 VAL A N 1
ATOM 2263 C CA . VAL A 1 299 ? 1.345 13.018 -11.453 1.00 98.25 299 VAL A CA 1
ATOM 2264 C C . VAL A 1 299 ? 2.174 12.871 -12.729 1.00 98.25 299 VAL A C 1
ATOM 2266 O O . VAL A 1 299 ? 2.875 11.873 -12.886 1.00 98.25 299 VAL A O 1
ATOM 2269 N N . GLN A 1 300 ? 2.182 13.876 -13.609 1.00 97.81 300 GLN A N 1
ATOM 2270 C CA . GLN A 1 300 ? 2.963 13.834 -14.853 1.00 97.81 300 GLN A CA 1
ATOM 2271 C C . GLN A 1 300 ? 4.472 13.741 -14.603 1.00 97.81 300 GLN A C 1
ATOM 2273 O O . GLN A 1 300 ? 5.151 12.918 -15.222 1.00 97.81 300 GLN A O 1
ATOM 2278 N N . ARG A 1 301 ? 5.003 14.533 -13.661 1.00 98.31 301 ARG A N 1
ATOM 2279 C CA . ARG A 1 301 ? 6.424 14.460 -13.283 1.00 98.31 301 ARG A CA 1
ATOM 2280 C C . ARG A 1 301 ? 6.788 13.092 -12.707 1.00 98.31 301 ARG A C 1
ATOM 2282 O O . ARG A 1 301 ? 7.821 12.532 -13.065 1.00 98.31 301 ARG A O 1
ATOM 2289 N N . ALA A 1 302 ? 5.927 12.531 -11.861 1.00 98.69 302 ALA A N 1
ATOM 2290 C CA . ALA A 1 302 ? 6.126 11.205 -11.288 1.00 98.69 302 ALA A CA 1
ATOM 2291 C C . ALA A 1 302 ? 6.080 10.098 -12.351 1.00 98.69 302 ALA A C 1
ATOM 2293 O O . ALA A 1 302 ? 6.925 9.204 -12.356 1.00 98.69 302 ALA A O 1
ATOM 2294 N N . LYS A 1 303 ? 5.142 10.178 -13.304 1.00 98.56 303 LYS A N 1
ATOM 2295 C CA . LYS A 1 303 ? 5.070 9.246 -14.436 1.00 98.56 303 LYS A CA 1
ATOM 2296 C C . LYS A 1 303 ? 6.341 9.298 -15.287 1.00 98.56 303 LYS A C 1
ATOM 2298 O O . LYS A 1 303 ? 6.871 8.246 -15.640 1.00 98.56 303 LYS A O 1
ATOM 2303 N N . ALA A 1 304 ? 6.866 10.494 -15.563 1.00 98.44 304 ALA A N 1
ATOM 2304 C CA . ALA A 1 304 ? 8.128 10.668 -16.284 1.00 98.44 304 ALA A CA 1
ATOM 2305 C C . ALA A 1 304 ? 9.327 10.080 -15.514 1.00 98.44 304 ALA A C 1
ATOM 2307 O O . ALA A 1 304 ? 10.170 9.402 -16.104 1.00 98.44 304 ALA A O 1
ATOM 2308 N N . PHE A 1 305 ? 9.374 10.265 -14.190 1.00 98.56 305 PHE A N 1
ATOM 2309 C CA . PHE A 1 305 ? 10.382 9.637 -13.331 1.00 98.56 305 PHE A CA 1
ATOM 2310 C C . PHE A 1 305 ? 10.339 8.100 -13.425 1.00 98.56 305 PHE A C 1
ATOM 2312 O O . PHE A 1 305 ? 11.379 7.445 -13.566 1.00 98.56 305 PHE A O 1
ATOM 2319 N N . LEU A 1 306 ? 9.139 7.510 -13.388 1.00 98.56 306 LEU A N 1
ATOM 2320 C CA . LEU A 1 306 ? 8.958 6.064 -13.538 1.00 98.56 306 LEU A CA 1
ATOM 2321 C C . LEU A 1 306 ? 9.357 5.573 -14.933 1.00 98.56 306 LEU A C 1
ATOM 2323 O O . LEU A 1 306 ? 10.063 4.574 -15.026 1.00 98.56 306 LEU A O 1
ATOM 2327 N N . ALA A 1 307 ? 9.012 6.299 -15.999 1.00 98.31 307 ALA A N 1
ATOM 2328 C CA . ALA A 1 307 ? 9.450 5.971 -17.358 1.00 98.31 307 ALA A CA 1
ATOM 2329 C C . ALA A 1 307 ? 10.985 5.922 -17.476 1.00 98.31 307 ALA A C 1
ATOM 2331 O O . ALA A 1 307 ? 11.544 4.988 -18.047 1.00 98.31 307 ALA A O 1
ATOM 2332 N N . GLY A 1 308 ? 11.688 6.891 -16.877 1.00 97.81 308 GLY A N 1
ATOM 2333 C CA . GLY A 1 308 ? 13.151 6.870 -16.792 1.00 97.81 308 GLY A CA 1
ATOM 2334 C C . GLY A 1 308 ? 13.689 5.689 -15.978 1.00 97.81 308 GLY A C 1
ATOM 2335 O O . GLY A 1 308 ? 14.731 5.130 -16.309 1.00 97.81 308 GLY A O 1
ATOM 2336 N N . SER A 1 309 ? 12.964 5.271 -14.941 1.00 97.25 309 SER A N 1
ATOM 2337 C CA . SER A 1 309 ? 13.341 4.136 -14.094 1.00 97.25 309 SER A CA 1
ATOM 2338 C C . SER A 1 309 ? 13.157 2.788 -14.791 1.00 97.25 309 SER A C 1
ATOM 2340 O O . SER A 1 309 ? 14.006 1.920 -14.642 1.00 97.25 309 SER A O 1
ATOM 2342 N N . LEU A 1 310 ? 12.112 2.622 -15.606 1.00 96.88 310 LEU A N 1
ATOM 2343 C CA . LEU A 1 310 ? 11.862 1.395 -16.374 1.00 96.88 310 LEU A CA 1
ATOM 2344 C C . LEU A 1 310 ? 12.913 1.132 -17.465 1.00 96.88 310 LEU A C 1
ATOM 2346 O O . LEU A 1 310 ? 13.047 0.008 -17.937 1.00 96.88 310 LEU A O 1
ATOM 2350 N N . ARG A 1 311 ? 13.688 2.152 -17.847 1.00 95.75 311 ARG A N 1
ATOM 2351 C CA . ARG A 1 311 ? 14.809 2.031 -18.797 1.00 95.75 311 ARG A CA 1
ATOM 2352 C C . ARG A 1 311 ? 16.109 1.558 -18.152 1.00 95.75 311 ARG A C 1
ATOM 2354 O O . ARG A 1 311 ? 17.065 1.270 -18.867 1.00 95.75 311 ARG A O 1
ATOM 2361 N N . LYS A 1 312 ? 16.160 1.512 -16.820 1.00 94.31 312 LYS A N 1
ATOM 2362 C CA . LYS A 1 312 ? 17.323 1.046 -16.062 1.00 94.31 312 LYS A CA 1
ATOM 2363 C C . LYS A 1 312 ? 17.395 -0.474 -16.051 1.00 94.31 312 LYS A C 1
ATOM 2365 O O . LYS A 1 312 ? 16.389 -1.166 -16.232 1.00 94.31 312 LYS A O 1
ATOM 2370 N N . GLN A 1 313 ? 18.587 -0.998 -15.790 1.00 91.19 313 GLN A N 1
ATOM 2371 C CA . GLN A 1 313 ? 18.741 -2.424 -15.538 1.00 91.19 313 GLN A CA 1
ATOM 2372 C C . GLN A 1 313 ? 18.057 -2.787 -14.218 1.00 91.19 313 GLN A C 1
ATOM 2374 O O . GLN A 1 313 ? 18.077 -2.022 -13.254 1.00 91.19 313 GLN A O 1
ATOM 2379 N N . ARG A 1 314 ? 17.497 -3.997 -14.140 1.00 90.19 314 ARG A N 1
ATOM 2380 C CA . ARG A 1 314 ? 16.872 -4.521 -12.915 1.00 90.19 314 ARG A CA 1
ATOM 2381 C C . ARG A 1 314 ? 17.769 -4.364 -11.680 1.00 90.19 314 ARG A C 1
ATOM 2383 O O . ARG A 1 314 ? 17.288 -4.008 -10.611 1.00 90.19 314 ARG A O 1
ATOM 2390 N N . THR A 1 315 ? 19.062 -4.651 -11.824 1.00 91.31 315 THR A N 1
ATOM 2391 C CA . THR A 1 315 ? 20.078 -4.589 -10.758 1.00 91.31 315 THR A CA 1
ATOM 2392 C C . THR A 1 315 ? 20.325 -3.178 -10.228 1.00 91.31 315 THR A C 1
ATOM 2394 O O . THR A 1 315 ? 20.833 -3.031 -9.122 1.00 91.31 315 THR A O 1
ATOM 2397 N N . GLU A 1 316 ? 19.941 -2.147 -10.980 1.00 92.50 316 GLU A N 1
ATOM 2398 C CA . GLU A 1 316 ? 20.068 -0.739 -10.595 1.00 92.50 316 GLU A CA 1
ATOM 2399 C C . GLU A 1 316 ? 18.851 -0.237 -9.804 1.00 92.50 316 GLU A C 1
ATOM 2401 O O . GLU A 1 316 ? 18.856 0.890 -9.303 1.00 92.50 316 GLU A O 1
ATOM 2406 N N . ILE A 1 317 ? 17.788 -1.043 -9.700 1.00 92.31 317 ILE A N 1
ATOM 2407 C CA . ILE A 1 317 ? 16.551 -0.665 -9.019 1.00 92.31 317 ILE A CA 1
ATOM 2408 C C . ILE A 1 317 ? 16.510 -1.331 -7.634 1.00 92.31 317 ILE A C 1
ATOM 2410 O O . ILE A 1 317 ? 16.346 -2.552 -7.535 1.00 92.31 317 ILE A O 1
ATOM 2414 N N . PRO A 1 318 ? 16.616 -0.553 -6.541 1.00 87.62 318 PRO A N 1
ATOM 2415 C CA . PRO A 1 318 ? 16.553 -1.100 -5.192 1.00 87.62 318 PRO A CA 1
ATOM 2416 C C . PRO A 1 318 ? 15.163 -1.671 -4.903 1.00 87.62 318 PRO A C 1
ATOM 2418 O O . PRO A 1 318 ? 14.149 -1.131 -5.347 1.00 87.62 318 PRO A O 1
ATOM 2421 N N . HIS A 1 319 ? 15.116 -2.764 -4.134 1.00 90.38 319 HIS A N 1
ATOM 2422 C CA . HIS A 1 319 ? 13.873 -3.451 -3.759 1.00 90.38 319 HIS A CA 1
ATOM 2423 C C . HIS A 1 319 ? 12.954 -3.733 -4.963 1.00 90.38 319 HIS A C 1
ATOM 2425 O O . HIS A 1 319 ? 11.745 -3.524 -4.899 1.00 90.38 319 HIS A O 1
ATOM 2431 N N . PHE A 1 320 ? 13.531 -4.204 -6.074 1.00 94.56 320 PHE A N 1
ATOM 2432 C CA . PHE A 1 320 ? 12.857 -4.330 -7.370 1.00 94.56 320 PHE A CA 1
ATOM 2433 C C . PHE A 1 320 ? 11.486 -5.030 -7.327 1.00 9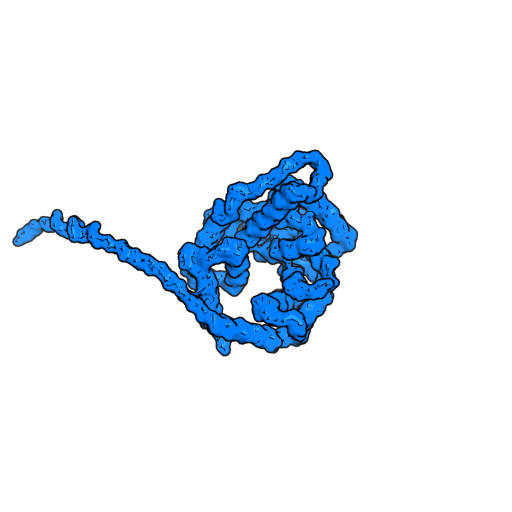4.56 320 PHE A C 1
ATOM 2435 O O . PHE A 1 320 ? 10.539 -4.550 -7.942 1.00 94.56 320 PHE A O 1
ATOM 2442 N N . LEU A 1 321 ? 11.337 -6.122 -6.565 1.00 94.19 321 LEU A N 1
ATOM 2443 C CA . LEU A 1 321 ? 10.044 -6.813 -6.435 1.00 94.19 321 LEU A CA 1
ATOM 2444 C C . LEU A 1 321 ? 8.977 -5.940 -5.761 1.00 94.19 321 LEU A C 1
ATOM 2446 O O . LEU A 1 321 ? 7.823 -5.942 -6.179 1.00 94.19 321 LEU A O 1
ATOM 2450 N N . TYR A 1 322 ? 9.366 -5.157 -4.754 1.00 95.75 322 TYR A N 1
ATOM 2451 C CA . TYR A 1 322 ? 8.469 -4.193 -4.124 1.00 95.75 322 TYR A CA 1
ATOM 2452 C C . TYR A 1 322 ? 8.139 -3.034 -5.073 1.00 95.75 322 TYR A C 1
ATOM 2454 O O . TYR A 1 322 ? 6.990 -2.602 -5.133 1.00 95.75 322 TYR A O 1
ATOM 2462 N N . PHE A 1 323 ? 9.102 -2.583 -5.885 1.00 97.88 323 PHE A N 1
ATOM 2463 C CA . PHE A 1 323 ? 8.813 -1.636 -6.961 1.00 97.88 323 PHE A CA 1
ATOM 2464 C C . PHE A 1 323 ? 7.772 -2.190 -7.944 1.00 97.88 323 PHE A C 1
ATOM 2466 O O . PHE A 1 323 ? 6.794 -1.496 -8.199 1.00 97.88 323 PHE A O 1
ATOM 2473 N N . LEU A 1 324 ? 7.920 -3.422 -8.446 1.00 97.19 324 LEU A N 1
ATOM 2474 C CA . LEU A 1 324 ? 6.931 -4.020 -9.354 1.00 97.19 324 LEU A CA 1
ATOM 2475 C C . LEU A 1 324 ? 5.545 -4.145 -8.705 1.00 97.19 324 LEU A C 1
ATOM 2477 O O . LEU A 1 324 ? 4.545 -3.811 -9.337 1.00 97.19 324 LEU A O 1
ATOM 2481 N N . TRP A 1 325 ? 5.488 -4.542 -7.430 1.00 96.50 325 TRP A N 1
ATOM 2482 C CA . TRP A 1 325 ? 4.243 -4.601 -6.657 1.00 96.50 325 TRP A CA 1
ATOM 2483 C C . TRP A 1 325 ? 3.543 -3.235 -6.572 1.00 96.50 325 TRP A C 1
ATOM 2485 O O . TRP A 1 325 ? 2.318 -3.144 -6.705 1.00 96.50 325 TRP A O 1
ATOM 2495 N N . SER A 1 326 ? 4.305 -2.156 -6.368 1.00 98.31 326 SER A N 1
ATOM 2496 C CA . SER A 1 326 ? 3.758 -0.796 -6.334 1.00 98.31 326 SER A CA 1
ATOM 2497 C C . SER A 1 326 ? 3.421 -0.267 -7.737 1.00 98.31 326 SER A C 1
ATOM 2499 O O . SER A 1 326 ? 2.405 0.410 -7.903 1.00 98.31 326 SER A O 1
ATOM 2501 N N . LEU A 1 327 ? 4.227 -0.594 -8.752 1.00 98.50 327 LEU A N 1
ATOM 2502 C CA . LEU A 1 327 ? 4.028 -0.195 -10.148 1.00 98.50 327 LEU A CA 1
ATOM 2503 C C . LEU A 1 327 ? 2.727 -0.761 -10.714 1.00 98.50 327 LEU A C 1
ATOM 2505 O O . LEU A 1 327 ? 1.976 -0.020 -11.344 1.00 98.50 327 LEU A O 1
ATOM 2509 N N . GLU A 1 328 ? 2.439 -2.039 -10.462 1.00 97.44 328 GLU A N 1
ATOM 2510 C CA . GLU A 1 328 ? 1.181 -2.685 -10.847 1.00 97.44 328 GLU A CA 1
ATOM 2511 C C . GLU A 1 328 ? -0.019 -1.897 -10.303 1.00 97.44 328 GLU A C 1
ATOM 2513 O O . GLU A 1 328 ? -0.900 -1.488 -11.059 1.00 97.44 328 GLU A O 1
ATOM 2518 N N . ARG A 1 329 ? -0.023 -1.598 -8.997 1.00 96.50 329 ARG A N 1
ATOM 2519 C CA . ARG A 1 329 ? -1.111 -0.855 -8.338 1.00 96.50 329 ARG A CA 1
ATOM 2520 C C . ARG A 1 329 ? -1.295 0.531 -8.925 1.00 96.50 329 ARG A C 1
ATOM 2522 O O . ARG A 1 329 ? -2.431 0.926 -9.175 1.00 96.50 329 ARG A O 1
ATOM 2529 N N . VAL A 1 330 ? -0.206 1.261 -9.164 1.00 98.31 330 VAL A N 1
ATOM 2530 C CA . VAL A 1 330 ? -0.260 2.566 -9.836 1.00 98.31 330 VAL A CA 1
ATOM 2531 C C . VAL A 1 330 ? -0.858 2.410 -11.228 1.00 98.31 330 VAL A C 1
ATOM 2533 O O . VAL A 1 330 ? -1.833 3.081 -11.553 1.00 98.31 330 VAL A O 1
ATOM 2536 N N . SER A 1 331 ? -0.320 1.500 -12.032 1.00 97.75 331 SER A N 1
ATOM 2537 C CA . SER A 1 331 ? -0.719 1.333 -13.428 1.00 97.75 331 SER A CA 1
ATOM 2538 C C . SER A 1 331 ? -2.191 0.954 -13.560 1.00 97.75 331 SER A C 1
ATOM 2540 O O . SER A 1 331 ? -2.906 1.532 -14.375 1.00 97.75 331 SER A O 1
ATOM 2542 N N . VAL A 1 332 ? -2.678 0.053 -12.702 1.00 95.00 332 VAL A N 1
ATOM 2543 C CA . VAL A 1 332 ? -4.094 -0.333 -12.633 1.00 95.00 332 VAL A CA 1
ATOM 2544 C C . VAL A 1 332 ? -4.965 0.832 -12.154 1.00 95.00 332 VAL A C 1
ATOM 2546 O O . VAL A 1 332 ? -5.995 1.116 -12.765 1.00 95.00 332 VAL A O 1
ATOM 2549 N N . THR A 1 333 ? -4.547 1.545 -11.102 1.00 93.38 333 THR A N 1
ATOM 2550 C CA . THR A 1 333 ? -5.318 2.658 -10.515 1.00 93.38 333 THR A CA 1
ATOM 2551 C C . THR A 1 333 ? -5.494 3.813 -11.500 1.00 93.38 333 THR A C 1
ATOM 2553 O O . THR A 1 333 ? -6.603 4.318 -11.670 1.00 93.38 333 THR A O 1
ATOM 2556 N N . TYR A 1 334 ? -4.417 4.199 -12.184 1.00 95.62 334 TYR A N 1
ATOM 2557 C CA . TYR A 1 334 ? -4.423 5.257 -13.195 1.00 95.62 334 TYR A CA 1
ATOM 2558 C C . TYR A 1 334 ? -4.857 4.764 -14.583 1.00 95.62 334 TYR A C 1
ATOM 2560 O O . TYR A 1 334 ? -5.029 5.562 -15.498 1.00 95.62 334 TYR A O 1
ATOM 2568 N N . ARG A 1 335 ? -5.054 3.450 -14.760 1.00 95.12 335 ARG A N 1
ATOM 2569 C CA . ARG A 1 335 ? -5.361 2.808 -16.053 1.00 95.12 335 ARG A CA 1
ATOM 2570 C C . ARG A 1 335 ? -4.310 3.093 -17.130 1.00 95.12 335 ARG A C 1
ATOM 2572 O O . ARG A 1 335 ? -4.623 3.155 -18.320 1.00 95.12 335 ARG A O 1
ATOM 2579 N N . TRP A 1 336 ? -3.057 3.259 -16.722 1.00 95.62 336 TRP A N 1
ATOM 2580 C CA . TRP A 1 336 ? -1.949 3.441 -17.647 1.00 95.62 336 TRP A CA 1
ATOM 2581 C C . TRP A 1 336 ? -1.565 2.101 -18.266 1.00 95.62 336 TRP A C 1
ATOM 2583 O O . TRP A 1 336 ? -1.342 1.118 -17.564 1.00 95.62 336 TRP A O 1
ATOM 2593 N N . LYS A 1 337 ? -1.494 2.067 -19.598 1.00 94.19 337 LYS A N 1
ATOM 2594 C CA . LYS A 1 337 ? -1.028 0.896 -20.356 1.00 94.19 337 LYS A CA 1
ATOM 2595 C C . LYS A 1 337 ? 0.487 0.887 -20.512 1.00 94.19 337 LYS A C 1
ATOM 2597 O O . LYS A 1 337 ? 1.100 -0.171 -20.517 1.00 94.19 337 LYS A O 1
ATOM 2602 N N . ASP A 1 338 ? 1.079 2.070 -20.596 1.00 96.69 338 ASP A N 1
ATOM 2603 C CA . ASP A 1 338 ? 2.505 2.248 -20.794 1.00 96.69 338 ASP A CA 1
ATOM 2604 C C . ASP A 1 338 ? 3.048 3.475 -20.048 1.00 96.69 338 ASP A C 1
ATOM 2606 O O . ASP A 1 338 ? 2.313 4.377 -19.612 1.00 96.69 338 ASP A O 1
ATOM 2610 N N . TYR A 1 339 ? 4.372 3.485 -19.928 1.00 97.19 339 TYR A N 1
ATOM 2611 C CA . TYR A 1 339 ? 5.172 4.607 -19.469 1.00 97.19 339 TYR A CA 1
ATOM 2612 C C . TYR A 1 339 ? 6.126 5.006 -20.589 1.00 97.19 339 TYR A C 1
ATOM 2614 O O . TYR A 1 339 ? 7.207 4.433 -20.717 1.00 97.19 339 TYR A O 1
ATOM 2622 N N . ASP A 1 340 ? 5.718 5.992 -21.391 1.00 95.69 340 ASP A N 1
ATOM 2623 C CA . ASP A 1 340 ? 6.536 6.529 -22.487 1.00 95.69 340 ASP A CA 1
ATOM 2624 C C . ASP A 1 340 ? 6.922 5.429 -23.496 1.00 95.69 340 ASP A C 1
ATOM 2626 O O . ASP A 1 340 ? 8.094 5.204 -23.814 1.00 95.69 340 ASP A O 1
ATOM 2630 N N . GLY A 1 341 ? 5.903 4.674 -23.928 1.00 95.56 341 GLY A N 1
ATOM 2631 C CA . GLY A 1 341 ? 6.027 3.565 -24.874 1.00 95.56 341 GLY A CA 1
ATOM 2632 C C . GLY A 1 341 ? 6.467 2.233 -24.259 1.00 95.56 341 GLY A C 1
ATOM 2633 O O . GLY A 1 341 ? 6.510 1.230 -24.970 1.00 95.56 341 GLY A O 1
ATOM 2634 N N . ILE A 1 342 ? 6.778 2.189 -22.959 1.00 95.75 342 ILE A N 1
ATOM 2635 C CA . ILE A 1 342 ? 7.119 0.948 -22.252 1.00 95.75 342 ILE A CA 1
ATOM 2636 C C . ILE A 1 342 ? 5.848 0.335 -21.669 1.00 95.75 342 ILE A C 1
ATOM 2638 O O . ILE A 1 342 ? 5.319 0.841 -20.678 1.00 95.75 342 ILE A O 1
ATOM 2642 N N . ASP A 1 343 ? 5.383 -0.768 -22.256 1.00 96.06 343 ASP A N 1
ATOM 2643 C CA . ASP A 1 343 ? 4.338 -1.614 -21.672 1.00 96.06 343 ASP A CA 1
ATOM 2644 C C . ASP A 1 343 ? 4.838 -2.177 -20.331 1.00 96.06 343 ASP A C 1
ATOM 2646 O O . ASP A 1 343 ? 5.752 -3.006 -20.284 1.00 96.06 343 ASP A O 1
ATOM 2650 N N . TRP A 1 344 ? 4.265 -1.687 -19.229 1.00 94.94 344 TRP A N 1
ATOM 2651 C CA . TRP A 1 344 ? 4.718 -2.032 -17.880 1.00 94.94 344 TRP A CA 1
ATOM 2652 C C . TRP A 1 344 ? 4.438 -3.495 -17.532 1.00 94.94 344 TRP A C 1
ATOM 2654 O O . TRP A 1 344 ? 5.203 -4.095 -16.774 1.00 94.94 344 TRP A O 1
ATOM 2664 N N . TYR A 1 345 ? 3.363 -4.067 -18.083 1.00 94.69 345 TYR A N 1
ATOM 2665 C CA . TYR A 1 345 ? 2.968 -5.444 -17.820 1.00 94.69 345 TYR A CA 1
ATOM 2666 C C . TYR A 1 345 ? 3.926 -6.386 -18.538 1.00 94.69 345 TYR A C 1
ATOM 2668 O O . TYR A 1 345 ? 4.498 -7.284 -17.918 1.00 94.69 345 TYR A O 1
ATOM 2676 N N . ALA A 1 346 ? 4.190 -6.122 -19.820 1.00 94.12 346 ALA A N 1
ATOM 2677 C CA . ALA A 1 346 ? 5.177 -6.877 -20.578 1.00 94.12 346 ALA A CA 1
ATOM 2678 C C . ALA A 1 346 ? 6.588 -6.745 -19.999 1.00 94.12 346 ALA A C 1
ATOM 2680 O O . ALA A 1 346 ? 7.299 -7.745 -19.885 1.00 94.12 346 ALA A O 1
ATOM 2681 N N . TYR A 1 347 ? 6.980 -5.542 -19.575 1.00 94.00 347 TYR A N 1
ATOM 2682 C CA . TYR A 1 347 ? 8.252 -5.304 -18.896 1.00 94.00 347 TYR A CA 1
ATOM 2683 C C . TYR A 1 347 ? 8.388 -6.150 -17.620 1.00 94.00 347 TYR A C 1
ATOM 2685 O O . TYR A 1 347 ? 9.334 -6.929 -17.486 1.00 94.00 347 TYR A O 1
ATOM 2693 N N . GLY A 1 348 ? 7.432 -6.026 -16.693 1.00 93.75 348 GLY A N 1
ATOM 2694 C CA . GLY A 1 348 ? 7.490 -6.696 -15.395 1.00 93.75 348 GLY A CA 1
ATOM 2695 C C . GLY A 1 348 ? 7.407 -8.215 -15.520 1.00 93.75 348 GLY A C 1
ATOM 2696 O O . GLY A 1 348 ? 8.249 -8.925 -14.966 1.00 93.75 348 GLY A O 1
ATOM 2697 N N . SER A 1 349 ? 6.441 -8.720 -16.295 1.00 93.75 349 SER A N 1
ATOM 2698 C CA . SER A 1 349 ? 6.230 -10.160 -16.450 1.00 93.75 349 SER A CA 1
ATOM 2699 C C . SER A 1 349 ? 7.420 -10.846 -17.117 1.00 93.75 349 SER A C 1
ATOM 2701 O O . SER A 1 349 ? 7.850 -11.893 -16.641 1.00 93.75 349 SER A O 1
ATOM 2703 N N . ASN A 1 350 ? 8.019 -10.265 -18.163 1.00 92.19 350 ASN A N 1
ATOM 2704 C CA . ASN A 1 350 ? 9.185 -10.881 -18.805 1.00 92.19 350 ASN A CA 1
ATOM 2705 C C . ASN A 1 350 ? 10.396 -10.956 -17.865 1.00 92.19 350 ASN A C 1
ATOM 2707 O O . ASN A 1 350 ? 11.082 -11.978 -17.850 1.00 92.19 350 ASN A O 1
ATOM 2711 N N . ILE A 1 351 ? 10.642 -9.921 -17.052 1.00 91.88 351 ILE A N 1
ATOM 2712 C CA . ILE A 1 351 ? 11.727 -9.947 -16.061 1.00 91.88 351 ILE A CA 1
ATOM 2713 C C . ILE A 1 351 ? 11.474 -11.044 -15.021 1.00 91.88 351 ILE A C 1
ATOM 2715 O O . ILE A 1 351 ? 12.341 -11.888 -14.804 1.00 91.88 351 ILE A O 1
ATOM 2719 N N . LEU A 1 352 ? 10.273 -11.096 -14.437 1.00 92.19 352 LEU A N 1
ATOM 2720 C CA . LEU A 1 352 ? 9.924 -12.110 -13.435 1.00 92.19 352 LEU A CA 1
ATOM 2721 C C . LEU A 1 352 ? 10.022 -13.537 -13.989 1.00 92.19 352 LEU A C 1
ATOM 2723 O O . LEU A 1 352 ? 10.557 -14.424 -13.330 1.00 92.19 352 LEU A O 1
ATOM 2727 N N . LEU A 1 353 ? 9.549 -13.757 -15.216 1.00 92.31 353 LEU A N 1
ATOM 2728 C CA . LEU A 1 353 ? 9.594 -15.061 -15.871 1.00 92.31 353 LEU A CA 1
ATOM 2729 C C . LEU A 1 353 ? 11.015 -15.514 -16.231 1.00 92.31 353 LEU A C 1
ATOM 2731 O O . LEU A 1 353 ? 11.245 -16.716 -16.387 1.00 92.31 353 LEU A O 1
ATOM 2735 N N . ASN A 1 354 ? 11.943 -14.580 -16.440 1.00 89.62 354 ASN A N 1
ATOM 2736 C CA . ASN A 1 354 ? 13.344 -14.885 -16.734 1.00 89.62 354 ASN A CA 1
ATOM 2737 C C . ASN A 1 354 ? 14.163 -15.105 -15.454 1.00 89.62 354 ASN A C 1
ATOM 2739 O O . ASN A 1 354 ? 15.097 -15.901 -15.469 1.00 89.62 354 ASN A O 1
ATOM 2743 N N . ASP A 1 355 ? 13.779 -14.456 -14.355 1.00 88.00 355 ASP A N 1
ATOM 2744 C CA . ASP A 1 355 ? 14.420 -14.603 -13.045 1.00 88.00 355 ASP A CA 1
ATOM 2745 C C . ASP A 1 355 ? 13.901 -15.792 -12.227 1.00 88.00 355 ASP A C 1
ATOM 2747 O O . ASP A 1 355 ? 14.499 -16.145 -11.206 1.00 88.00 355 ASP A O 1
ATOM 2751 N N . GLN A 1 356 ? 12.764 -16.377 -12.615 1.00 85.19 356 GLN A N 1
ATOM 2752 C CA . GLN A 1 356 ? 12.148 -17.467 -11.870 1.00 85.19 356 GLN A CA 1
ATOM 2753 C C . GLN A 1 356 ? 13.111 -18.657 -11.770 1.00 85.19 356 GLN A C 1
ATOM 2755 O O . GLN A 1 356 ? 13.448 -19.300 -12.767 1.00 85.19 356 GLN A O 1
ATOM 2760 N N . GLN A 1 357 ? 13.532 -18.964 -10.541 1.00 78.00 357 GLN A N 1
ATOM 2761 C CA . GLN A 1 357 ? 14.312 -20.161 -10.245 1.00 78.00 357 GLN A CA 1
ATOM 2762 C C . GLN A 1 357 ? 13.443 -21.392 -10.519 1.00 78.00 357 GLN A C 1
ATOM 2764 O O . GLN A 1 357 ? 12.316 -21.481 -10.021 1.00 78.00 357 GLN A O 1
ATOM 2769 N N . ARG A 1 358 ? 13.956 -22.288 -11.366 1.00 61.97 358 ARG A N 1
ATOM 2770 C CA . ARG A 1 358 ? 13.263 -23.506 -11.797 1.00 61.97 358 ARG A CA 1
ATOM 2771 C C . ARG A 1 358 ? 13.352 -24.612 -10.763 1.00 61.97 358 ARG A C 1
ATOM 2773 O O . ARG A 1 358 ? 14.442 -24.751 -10.165 1.00 61.97 358 ARG A O 1
#